Protein AF-A0A7Y7D806-F1 (afdb_monomer_lite)

pLDDT: mean 72.06, std 17.92, range [38.84, 97.81]

Secondary structure (DSSP, 8-state):
--HHHHHHHHHTT--S--TTSHHHHHHHHHHHHHHHHHHHHHHHHHHHHHHHHHHHHHHHHHHHHHHHHHHHHHHHHHTTT-HHHHHHHHHHHHHHHHHHHHHHHHHHHHHHHHHHHHHHHHHHHHHHHHHHHHHHHHHHHHHHHHHHHT---SSTHHHHHHHHHHHHHHHHHHHHHHHHTTTT---TTHHHHHHHHHHHHHHHHHHHHHHHTT-

Foldseek 3Di:
DDPVVVVVVVVPPPPPDDPPCVVVVLVVLVVVLVVLVVVLVVLVVVLVVLVVVLVVLVVLLVVLQVLLVVLQVVLVVCCVPDVVSSVVSNVSSVVSNVVSVVSVVVSVVSVVVSVVSVVVSVVSVVVSVVSVVVSLVVLVVVLVVQLVVVPDDPDCVSVVVSVVSVVVSVVVVVVVCVVVVVVPVPPVVVVVVVVVVVVVVVVVVVVVVVVVVVD

Structure (mmCIF, N/CA/C/O backbone):
data_AF-A0A7Y7D806-F1
#
_entry.id   AF-A0A7Y7D806-F1
#
loop_
_atom_site.group_PDB
_atom_site.id
_atom_site.type_symbol
_atom_site.label_atom_id
_atom_site.label_alt_id
_atom_site.label_comp_id
_atom_site.label_asym_id
_atom_site.label_entity_id
_atom_site.label_seq_id
_atom_site.pdbx_PDB_ins_code
_atom_site.Cartn_x
_atom_site.Cartn_y
_atom_site.Cartn_z
_atom_site.occupancy
_atom_site.B_iso_or_equiv
_atom_site.auth_seq_id
_atom_site.auth_comp_id
_atom_site.auth_asym_id
_atom_site.auth_atom_id
_atom_site.pdbx_PDB_model_num
ATOM 1 N N . MET A 1 1 ? 3.267 -23.847 -11.112 1.00 40.03 1 MET A N 1
ATOM 2 C CA . MET A 1 1 ? 4.402 -23.844 -12.064 1.00 40.03 1 MET A CA 1
ATOM 3 C C . MET A 1 1 ? 4.128 -22.797 -13.126 1.00 40.03 1 MET A C 1
ATOM 5 O O . MET A 1 1 ? 3.113 -22.875 -13.800 1.00 40.03 1 MET A O 1
ATOM 9 N N . SER A 1 2 ? 4.959 -21.756 -13.142 1.00 38.84 2 SER A N 1
ATOM 10 C CA . SER A 1 2 ? 4.651 -20.439 -13.706 1.00 38.84 2 SER A CA 1
ATOM 11 C C . SER A 1 2 ? 4.774 -20.386 -15.233 1.00 38.84 2 SER A C 1
ATOM 13 O O . SER A 1 2 ? 5.789 -20.800 -15.792 1.00 38.84 2 SER A O 1
ATOM 15 N N . LEU A 1 3 ? 3.761 -19.806 -15.884 1.00 44.81 3 LEU A N 1
ATOM 16 C CA . LEU A 1 3 ? 3.728 -19.452 -17.311 1.00 44.81 3 LEU A CA 1
ATOM 17 C C . LEU A 1 3 ? 4.926 -18.573 -17.723 1.00 44.81 3 LEU A C 1
ATOM 19 O O . LEU A 1 3 ? 5.388 -18.647 -18.859 1.00 44.81 3 LEU A O 1
ATOM 23 N N . LEU A 1 4 ? 5.500 -17.832 -16.770 1.00 44.75 4 LEU A N 1
ATOM 24 C CA . LEU A 1 4 ? 6.661 -16.961 -16.967 1.00 44.75 4 LEU A CA 1
ATOM 25 C C . LEU A 1 4 ? 7.955 -17.750 -17.235 1.00 44.75 4 LEU A C 1
ATOM 27 O O . LEU A 1 4 ? 8.800 -17.296 -18.000 1.00 44.75 4 LEU A O 1
ATOM 31 N N . LYS A 1 5 ? 8.088 -18.975 -16.698 1.00 43.00 5 LYS A N 1
ATOM 32 C CA . LYS A 1 5 ? 9.240 -19.855 -16.988 1.00 43.00 5 LYS A CA 1
ATOM 33 C C . LYS A 1 5 ? 9.184 -20.488 -18.384 1.00 43.00 5 LYS A C 1
ATOM 35 O O . LYS A 1 5 ? 10.211 -20.915 -18.898 1.00 43.00 5 LYS A O 1
ATOM 40 N N . ARG A 1 6 ? 8.001 -20.569 -19.009 1.00 44.44 6 ARG A N 1
ATOM 41 C CA . ARG A 1 6 ? 7.853 -21.093 -20.382 1.00 44.44 6 ARG A CA 1
ATOM 42 C C . ARG A 1 6 ? 8.182 -20.037 -21.441 1.00 44.44 6 ARG A C 1
ATOM 44 O O . ARG A 1 6 ? 8.695 -20.391 -22.498 1.00 44.44 6 ARG A O 1
ATOM 51 N N . LEU A 1 7 ? 7.962 -18.755 -21.142 1.00 48.81 7 LEU A N 1
ATOM 52 C CA . LEU A 1 7 ? 8.340 -17.649 -22.029 1.00 48.81 7 LEU A CA 1
ATOM 53 C C . LEU A 1 7 ? 9.867 -17.457 -22.088 1.00 48.81 7 LEU A C 1
ATOM 55 O O . LEU A 1 7 ? 10.414 -17.320 -23.180 1.00 48.81 7 LEU A O 1
ATOM 59 N N . SER A 1 8 ? 10.574 -17.573 -20.956 1.00 47.25 8 SER A N 1
ATOM 60 C CA . SER A 1 8 ? 12.042 -17.438 -20.917 1.00 47.25 8 SER A CA 1
ATOM 61 C C . SER A 1 8 ? 12.783 -18.532 -21.696 1.00 47.25 8 SER A C 1
ATOM 63 O O . SER A 1 8 ? 13.834 -18.273 -22.268 1.00 47.25 8 SER A O 1
ATOM 65 N N . ALA A 1 9 ? 12.238 -19.751 -21.754 1.00 42.09 9 ALA A N 1
ATOM 66 C CA . ALA A 1 9 ? 12.866 -20.871 -22.460 1.00 42.09 9 ALA A CA 1
ATOM 67 C C . ALA A 1 9 ? 12.746 -20.776 -23.993 1.00 42.09 9 ALA A C 1
ATOM 69 O O . ALA A 1 9 ? 13.530 -21.395 -24.705 1.00 42.09 9 ALA A O 1
ATOM 70 N N . THR A 1 10 ? 11.786 -20.002 -24.508 1.00 43.00 10 THR A N 1
ATOM 71 C CA . THR A 1 10 ? 11.541 -19.906 -25.957 1.00 43.00 10 THR A CA 1
ATOM 72 C C . THR A 1 10 ? 12.341 -18.765 -26.604 1.00 43.00 10 THR A C 1
ATOM 74 O O . THR A 1 10 ? 12.672 -18.854 -27.781 1.00 43.00 10 THR A O 1
ATOM 77 N N . LEU A 1 11 ? 12.716 -17.725 -25.843 1.00 45.69 11 LEU A N 1
ATOM 78 C CA . LEU A 1 11 ? 13.465 -16.566 -26.358 1.00 45.69 11 LEU A CA 1
ATOM 79 C C . LEU A 1 11 ? 14.968 -16.824 -26.571 1.00 45.69 11 LEU A C 1
ATOM 81 O O . LEU A 1 11 ? 15.554 -16.258 -27.486 1.00 45.69 11 LEU A O 1
ATOM 85 N N . PHE A 1 12 ? 15.600 -17.685 -25.769 1.00 47.28 12 PHE A N 1
ATOM 86 C CA . PHE A 1 12 ? 17.059 -17.879 -25.819 1.00 47.28 12 PHE A CA 1
ATOM 87 C C . PHE A 1 12 ? 17.546 -18.918 -26.846 1.00 47.28 12 PHE A C 1
ATOM 89 O O . PHE A 1 12 ? 18.748 -19.047 -27.047 1.00 47.28 12 PHE A O 1
ATOM 96 N N . ALA A 1 13 ? 16.654 -19.651 -27.523 1.00 42.31 13 ALA A N 1
ATOM 97 C CA . ALA A 1 13 ? 17.037 -20.770 -28.396 1.00 42.31 13 ALA A CA 1
ATOM 98 C C . ALA A 1 13 ? 17.235 -20.410 -29.889 1.00 42.31 13 ALA A C 1
ATOM 100 O O . ALA A 1 13 ? 17.454 -21.307 -30.698 1.00 42.31 13 ALA A O 1
ATOM 101 N N . ARG A 1 14 ? 17.142 -19.131 -30.285 1.00 41.81 14 ARG A N 1
ATOM 102 C CA . ARG A 1 14 ? 17.222 -18.695 -31.700 1.00 41.81 14 ARG A CA 1
ATOM 103 C C . ARG A 1 14 ? 18.229 -17.563 -31.963 1.00 41.81 14 ARG A C 1
ATOM 105 O O . ARG A 1 14 ? 17.989 -16.730 -32.823 1.00 41.81 14 ARG A O 1
ATOM 112 N N . ILE A 1 15 ? 19.337 -17.498 -31.224 1.00 42.28 15 ILE A N 1
ATOM 113 C CA . ILE A 1 15 ? 20.322 -16.401 -31.367 1.00 42.28 15 ILE A CA 1
ATOM 114 C C . ILE A 1 15 ? 21.504 -16.761 -32.303 1.00 42.28 15 ILE A C 1
ATOM 116 O O . ILE A 1 15 ? 22.348 -15.914 -32.558 1.00 42.28 15 ILE A O 1
ATOM 120 N N . ASP A 1 16 ? 21.547 -17.955 -32.910 1.00 40.62 16 ASP A N 1
ATOM 121 C CA . ASP A 1 16 ? 22.718 -18.395 -33.703 1.00 40.62 16 ASP A CA 1
ATOM 122 C C . ASP A 1 16 ? 22.596 -18.308 -35.238 1.00 40.62 16 ASP A C 1
ATOM 124 O O . ASP A 1 16 ? 23.357 -18.946 -35.963 1.00 40.62 16 ASP A O 1
ATOM 128 N N . GLY A 1 17 ? 21.726 -17.460 -35.790 1.00 45.66 17 GLY A N 1
ATOM 129 C CA . GLY A 1 17 ? 21.904 -17.096 -37.199 1.00 45.66 17 GLY A CA 1
ATOM 130 C C . GLY A 1 17 ? 20.779 -16.298 -37.831 1.00 45.66 17 GLY A C 1
ATOM 131 O O . GLY A 1 17 ? 19.664 -16.796 -37.901 1.00 45.66 17 GLY A O 1
ATOM 132 N N . VAL A 1 18 ? 21.124 -15.101 -38.331 1.00 38.91 18 VAL A N 1
ATOM 133 C CA . VAL A 1 18 ? 20.771 -14.510 -39.645 1.00 38.91 18 VAL A CA 1
ATOM 134 C C . VAL A 1 18 ? 21.026 -12.991 -39.590 1.00 38.91 18 VAL A C 1
ATOM 136 O O . VAL A 1 18 ? 20.449 -12.255 -38.798 1.00 38.91 18 VAL A O 1
ATOM 139 N N . VAL A 1 19 ? 21.918 -12.509 -40.462 1.00 43.00 19 VAL A N 1
ATOM 140 C CA . VAL A 1 19 ? 22.436 -11.121 -40.528 1.00 43.00 19 VAL A CA 1
ATOM 141 C C . VAL A 1 19 ? 21.502 -10.163 -41.308 1.00 43.00 19 VAL A C 1
ATOM 143 O O . VAL A 1 19 ? 21.898 -9.084 -41.719 1.00 43.00 19 VAL A O 1
ATOM 146 N N . GLY A 1 20 ? 20.224 -10.511 -41.482 1.00 40.56 20 GLY A N 1
ATOM 147 C CA . GLY A 1 20 ? 19.211 -9.651 -42.124 1.00 40.56 20 GLY A CA 1
ATOM 148 C C . GLY A 1 20 ? 18.007 -9.290 -41.244 1.00 40.56 20 GLY A C 1
ATOM 149 O O . GLY A 1 20 ? 17.179 -8.493 -41.659 1.00 40.56 20 GLY A O 1
ATOM 150 N N . GLU A 1 21 ? 17.908 -9.856 -40.036 1.00 46.69 21 GLU A N 1
ATOM 151 C CA . GLU A 1 21 ? 16.726 -9.799 -39.147 1.00 46.69 21 GLU A CA 1
ATOM 152 C C . GLU A 1 21 ? 16.928 -8.861 -37.933 1.00 46.69 21 GLU A C 1
ATOM 154 O O . GLU A 1 21 ? 16.117 -8.806 -37.014 1.00 46.69 21 GLU A O 1
ATOM 159 N N . ILE A 1 22 ? 18.037 -8.114 -37.903 1.00 45.75 22 ILE A N 1
ATOM 160 C CA . ILE A 1 22 ? 18.516 -7.390 -36.711 1.00 45.75 22 ILE A CA 1
ATOM 161 C C . ILE A 1 22 ? 17.731 -6.093 -36.437 1.00 45.75 22 ILE A C 1
ATOM 163 O O . ILE A 1 22 ? 17.605 -5.695 -35.278 1.00 45.75 22 ILE A O 1
ATOM 167 N N . GLU A 1 23 ? 17.164 -5.458 -37.467 1.00 48.84 23 GLU A N 1
ATOM 168 C CA . GLU A 1 23 ? 16.396 -4.209 -37.322 1.00 48.84 23 GLU A CA 1
ATOM 169 C C . GLU A 1 23 ? 15.079 -4.425 -36.544 1.00 48.84 23 GLU A C 1
ATOM 171 O O . GLU A 1 23 ? 14.686 -3.589 -35.730 1.00 48.84 23 GLU A O 1
ATOM 176 N N . ASP A 1 24 ? 14.449 -5.596 -36.702 1.00 57.47 24 ASP A N 1
ATOM 177 C CA . ASP A 1 24 ? 13.187 -5.961 -36.037 1.00 57.47 24 ASP A CA 1
ATOM 178 C C . ASP A 1 24 ? 13.402 -6.286 -34.542 1.00 57.47 24 ASP A C 1
ATOM 180 O O . ASP A 1 24 ? 12.617 -5.923 -33.663 1.00 57.47 24 ASP A O 1
ATOM 184 N N . HIS A 1 25 ? 14.549 -6.881 -34.198 1.00 64.12 25 HIS A N 1
ATOM 185 C CA . HIS A 1 25 ? 14.865 -7.240 -32.814 1.00 64.12 25 HIS A CA 1
ATOM 186 C C . HIS A 1 25 ? 15.030 -6.030 -31.883 1.00 64.12 25 HIS A C 1
ATOM 188 O O . HIS A 1 25 ? 14.656 -6.116 -30.712 1.00 64.12 25 HIS A O 1
ATOM 194 N N . GLN A 1 26 ? 15.542 -4.896 -32.371 1.00 65.31 26 GLN A N 1
ATOM 195 C CA . GLN A 1 26 ? 15.640 -3.682 -31.551 1.00 65.31 26 GLN A CA 1
ATOM 196 C C . GLN A 1 26 ? 14.268 -3.097 -31.230 1.00 65.31 26 GLN A C 1
ATOM 198 O O . GLN A 1 26 ? 13.996 -2.775 -30.073 1.00 65.31 26 GLN A O 1
ATOM 203 N N . ALA A 1 27 ? 13.387 -3.019 -32.229 1.00 70.75 27 ALA A N 1
ATOM 204 C CA . ALA A 1 27 ? 12.027 -2.530 -32.042 1.00 70.75 27 ALA A CA 1
ATOM 205 C C . ALA A 1 27 ? 11.250 -3.402 -31.042 1.00 70.75 27 ALA A C 1
ATOM 207 O O . ALA A 1 27 ? 10.516 -2.885 -30.195 1.00 70.75 27 ALA A O 1
ATOM 208 N N . VAL A 1 28 ? 11.460 -4.722 -31.079 1.00 70.06 28 VAL A N 1
ATOM 209 C CA . VAL A 1 28 ? 10.874 -5.664 -30.114 1.00 70.06 28 VAL A CA 1
ATOM 210 C C . VAL A 1 28 ? 11.402 -5.433 -28.692 1.00 70.06 28 VAL A C 1
ATOM 212 O O . VAL A 1 28 ? 10.608 -5.436 -27.746 1.00 70.06 28 VAL A O 1
ATOM 215 N N . VAL A 1 29 ? 12.709 -5.209 -28.509 1.00 73.44 29 VAL A N 1
ATOM 216 C CA . VAL A 1 29 ? 13.296 -4.931 -27.183 1.00 73.44 29 VAL A CA 1
ATOM 217 C C . VAL A 1 29 ? 12.812 -3.586 -26.634 1.00 73.44 29 VAL A C 1
ATOM 219 O O . VAL A 1 29 ? 12.375 -3.530 -25.485 1.00 73.44 29 VAL A O 1
ATOM 222 N N . GLU A 1 30 ? 12.809 -2.532 -27.452 1.00 76.00 30 GLU A N 1
ATOM 223 C CA . GLU A 1 30 ? 12.313 -1.198 -27.083 1.00 76.00 30 GLU A CA 1
ATOM 224 C C . GLU A 1 30 ? 10.830 -1.253 -26.672 1.00 76.00 30 GLU A C 1
ATOM 226 O O . GLU A 1 30 ? 10.465 -0.815 -25.580 1.00 76.00 30 GLU A O 1
ATOM 231 N N . THR A 1 31 ? 9.991 -1.920 -27.471 1.00 73.94 31 THR A N 1
ATOM 232 C CA . THR A 1 31 ? 8.564 -2.120 -27.160 1.00 73.94 31 THR A CA 1
ATOM 233 C C . THR A 1 31 ? 8.361 -2.911 -25.865 1.00 73.94 31 THR A C 1
ATOM 235 O O . THR A 1 31 ? 7.452 -2.618 -25.087 1.00 73.94 31 THR A O 1
ATOM 238 N N . SER A 1 32 ? 9.209 -3.910 -25.606 1.00 72.81 32 SER A N 1
ATOM 239 C CA . SER A 1 32 ? 9.137 -4.722 -24.386 1.00 72.81 32 SER A CA 1
ATOM 240 C C . SER A 1 32 ? 9.502 -3.914 -23.138 1.00 72.81 32 SER A C 1
ATOM 242 O O . SER A 1 32 ? 8.830 -4.034 -22.114 1.00 72.81 32 SER A O 1
ATOM 244 N N . ILE A 1 33 ? 10.527 -3.061 -23.226 1.00 76.56 33 ILE A N 1
ATOM 245 C CA . ILE A 1 33 ? 10.923 -2.134 -22.155 1.00 76.56 33 ILE A CA 1
ATOM 246 C C . ILE A 1 33 ? 9.786 -1.146 -21.859 1.00 76.56 33 ILE A C 1
ATOM 248 O O . ILE A 1 33 ? 9.443 -0.926 -20.696 1.00 76.56 33 ILE A O 1
ATOM 252 N N . ASP A 1 34 ? 9.150 -0.596 -22.892 1.00 77.56 34 ASP A N 1
ATOM 253 C CA . ASP A 1 34 ? 8.026 0.329 -22.730 1.00 77.56 34 ASP A CA 1
ATOM 254 C C . ASP A 1 34 ? 6.765 -0.348 -22.167 1.00 77.56 34 ASP A C 1
ATOM 256 O O . ASP A 1 34 ? 6.044 0.238 -21.354 1.00 77.56 34 ASP A O 1
ATOM 260 N N . GLU A 1 35 ? 6.497 -1.603 -22.527 1.00 75.44 35 GLU A N 1
ATOM 261 C CA . GLU A 1 35 ? 5.422 -2.381 -21.910 1.00 75.44 35 GLU A CA 1
ATOM 262 C C . GLU A 1 35 ? 5.694 -2.652 -20.426 1.00 75.44 35 GLU A C 1
ATOM 264 O O . GLU A 1 35 ? 4.805 -2.438 -19.598 1.00 75.44 35 GLU A O 1
ATOM 269 N N . LEU A 1 36 ? 6.924 -3.032 -20.066 1.00 77.25 36 LEU A N 1
ATOM 270 C CA . LEU A 1 36 ? 7.325 -3.212 -18.668 1.00 77.25 36 LEU A CA 1
ATOM 271 C C . LEU A 1 36 ? 7.179 -1.913 -17.866 1.00 77.25 36 LEU A C 1
ATOM 273 O O . LEU A 1 36 ? 6.593 -1.932 -16.785 1.00 77.25 36 LEU A O 1
ATOM 277 N N . ARG A 1 37 ? 7.600 -0.767 -18.420 1.00 79.00 37 ARG A N 1
ATOM 278 C CA . ARG A 1 37 ? 7.383 0.562 -17.813 1.00 79.00 37 ARG A CA 1
ATOM 279 C C . ARG A 1 37 ? 5.911 0.833 -17.528 1.00 79.00 37 ARG A C 1
ATOM 281 O O . ARG A 1 37 ? 5.555 1.244 -16.424 1.00 79.00 37 ARG A O 1
ATOM 288 N N . ARG A 1 38 ? 5.035 0.575 -18.505 1.00 78.81 38 ARG A N 1
ATOM 289 C CA . ARG A 1 38 ? 3.582 0.755 -18.341 1.00 78.81 38 ARG A CA 1
ATOM 290 C C . ARG A 1 38 ? 3.011 -0.173 -17.271 1.00 78.81 38 ARG A C 1
ATOM 292 O O . ARG A 1 38 ? 2.127 0.243 -16.521 1.00 78.81 38 ARG A O 1
ATOM 299 N N . GLN A 1 39 ? 3.499 -1.407 -17.178 1.00 73.94 39 GLN A N 1
ATOM 300 C CA . GLN A 1 39 ? 3.069 -2.362 -16.155 1.00 73.94 39 GLN A CA 1
ATOM 301 C C . GLN A 1 39 ? 3.518 -1.944 -14.752 1.00 73.94 39 GLN A C 1
ATOM 303 O O . GLN A 1 39 ? 2.688 -1.946 -13.842 1.00 73.94 39 GLN A O 1
ATOM 308 N N . VAL A 1 40 ? 4.767 -1.500 -14.593 1.00 76.69 40 VAL A N 1
ATOM 309 C CA . VAL A 1 40 ? 5.295 -0.949 -13.333 1.00 76.69 40 VAL A CA 1
ATOM 310 C C . VAL A 1 40 ? 4.490 0.277 -12.896 1.00 76.69 40 VAL A C 1
ATOM 312 O O . VAL A 1 40 ? 4.018 0.333 -11.762 1.00 76.69 40 VAL A O 1
ATOM 315 N N . ALA A 1 41 ? 4.219 1.220 -13.803 1.00 79.75 41 ALA A N 1
ATOM 316 C CA . ALA A 1 41 ? 3.414 2.403 -13.493 1.00 79.75 41 ALA A CA 1
ATOM 317 C C . ALA A 1 41 ? 1.987 2.043 -13.030 1.00 79.75 41 ALA A C 1
ATOM 319 O O . ALA A 1 41 ? 1.475 2.605 -12.059 1.00 79.75 41 ALA A O 1
ATOM 320 N N . ARG A 1 42 ? 1.342 1.064 -13.682 1.00 75.12 42 ARG A N 1
ATOM 321 C CA . ARG A 1 42 ? 0.028 0.549 -13.254 1.00 75.12 42 ARG A CA 1
ATOM 322 C C . ARG A 1 42 ? 0.095 -0.135 -11.888 1.00 75.12 42 ARG A C 1
ATOM 324 O O . ARG A 1 42 ? -0.824 0.028 -11.087 1.00 75.12 42 ARG A O 1
ATOM 331 N N . ALA A 1 43 ? 1.159 -0.889 -11.620 1.00 76.06 43 ALA A N 1
ATOM 332 C CA . ALA A 1 43 ? 1.371 -1.542 -10.334 1.00 76.06 43 ALA A CA 1
ATOM 333 C C . ALA A 1 43 ? 1.560 -0.513 -9.206 1.00 76.06 43 ALA A C 1
ATOM 335 O O . ALA A 1 43 ? 0.887 -0.630 -8.183 1.00 76.06 43 ALA A O 1
ATOM 336 N N . ARG A 1 44 ? 2.354 0.547 -9.426 1.00 82.19 44 ARG A N 1
ATOM 337 C CA . ARG A 1 44 ? 2.493 1.685 -8.495 1.00 82.19 44 ARG A CA 1
ATOM 338 C C . ARG A 1 44 ? 1.151 2.356 -8.199 1.00 82.19 44 ARG A C 1
ATOM 340 O O . ARG A 1 44 ? 0.803 2.561 -7.041 1.00 82.19 44 ARG A O 1
ATOM 347 N N . ALA A 1 45 ? 0.348 2.638 -9.228 1.00 81.62 45 ALA A N 1
ATOM 348 C CA . ALA A 1 45 ? -0.981 3.222 -9.035 1.00 81.62 45 ALA A CA 1
ATOM 349 C C . ALA A 1 45 ? -1.895 2.324 -8.179 1.00 81.62 45 ALA A C 1
ATOM 351 O O . ALA A 1 45 ? -2.637 2.815 -7.326 1.00 81.62 45 ALA A O 1
ATOM 352 N N . ARG A 1 46 ? -1.816 1.002 -8.373 1.00 79.00 46 ARG A N 1
ATOM 353 C CA . ARG A 1 46 ? -2.555 0.026 -7.565 1.00 79.00 46 ARG A CA 1
ATOM 354 C C . ARG A 1 46 ? -2.057 -0.029 -6.121 1.00 79.00 46 ARG A C 1
ATOM 356 O O . ARG A 1 46 ? -2.889 -0.108 -5.223 1.00 79.00 46 ARG A O 1
ATOM 363 N N . LEU A 1 47 ? -0.744 0.040 -5.899 1.00 83.94 47 LEU A N 1
ATOM 364 C CA . LEU A 1 47 ? -0.159 0.114 -4.560 1.00 83.94 47 LEU A CA 1
ATOM 365 C C . LEU A 1 47 ? -0.645 1.368 -3.818 1.00 83.94 47 LEU A C 1
ATOM 367 O O . LEU A 1 47 ? -1.126 1.257 -2.697 1.00 83.94 47 LEU A O 1
ATOM 371 N N . ASN A 1 48 ? -0.640 2.529 -4.477 1.00 87.06 48 ASN A N 1
ATOM 372 C CA . ASN A 1 48 ? -1.142 3.778 -3.895 1.00 87.06 48 ASN A CA 1
ATOM 373 C C . ASN A 1 48 ? -2.630 3.695 -3.526 1.00 87.06 48 ASN A C 1
ATOM 375 O O . ASN A 1 48 ? -3.050 4.167 -2.470 1.00 87.06 48 ASN A O 1
ATOM 379 N N . GLN A 1 49 ? -3.452 3.094 -4.391 1.00 82.31 49 GLN A N 1
ATOM 380 C CA . GLN A 1 49 ? -4.869 2.874 -4.093 1.00 82.31 49 GLN A CA 1
ATOM 381 C C . GLN A 1 49 ? -5.048 1.964 -2.871 1.00 82.31 49 GLN A C 1
ATOM 383 O O . GLN A 1 49 ? -5.873 2.238 -2.004 1.00 82.31 49 GLN A O 1
ATOM 388 N N . MET A 1 50 ? -4.242 0.914 -2.782 1.00 85.62 50 MET A N 1
ATOM 389 C CA . MET A 1 50 ? -4.280 -0.038 -1.684 1.00 85.62 50 MET A CA 1
ATOM 390 C C . MET A 1 50 ? -3.838 0.583 -0.351 1.00 85.62 50 MET A C 1
ATOM 392 O O . MET A 1 50 ? -4.501 0.374 0.657 1.00 85.62 50 MET A O 1
ATOM 396 N N . GLN A 1 51 ? -2.810 1.433 -0.349 1.00 89.31 51 GLN A N 1
ATOM 397 C CA . GLN A 1 51 ? -2.398 2.197 0.836 1.00 89.31 51 GLN A CA 1
ATOM 398 C C . GLN A 1 51 ? -3.511 3.128 1.345 1.00 89.31 51 GLN A C 1
ATOM 400 O O . GLN A 1 51 ? -3.722 3.264 2.549 1.00 89.31 51 GLN A O 1
ATOM 405 N N . ARG A 1 52 ? -4.289 3.737 0.439 1.00 90.12 52 ARG A N 1
ATOM 406 C CA . ARG A 1 52 ? -5.471 4.530 0.828 1.00 90.12 52 ARG A CA 1
ATOM 407 C C . ARG A 1 52 ? -6.552 3.660 1.467 1.00 90.12 52 ARG A C 1
ATOM 409 O O . ARG A 1 52 ? -7.187 4.086 2.428 1.00 90.12 52 ARG A O 1
ATOM 416 N N . GLU A 1 53 ? -6.777 2.459 0.940 1.00 87.69 53 GLU A N 1
ATOM 417 C CA . GLU A 1 53 ? -7.720 1.493 1.516 1.00 87.69 53 GLU A CA 1
ATOM 418 C C . GLU A 1 53 ? -7.261 1.001 2.895 1.00 87.69 53 GLU A C 1
ATOM 420 O O . GLU A 1 53 ? -8.087 0.873 3.800 1.00 87.69 53 GLU A O 1
ATOM 425 N N . GLU A 1 54 ? -5.955 0.796 3.088 1.00 92.88 54 GLU A N 1
ATOM 426 C CA . GLU A 1 54 ? -5.360 0.490 4.392 1.00 92.88 54 GLU A CA 1
ATOM 427 C C . GLU A 1 54 ? -5.633 1.603 5.402 1.00 92.88 54 GLU A C 1
ATOM 429 O O . GLU A 1 54 ? -6.158 1.318 6.479 1.00 92.88 54 GLU A O 1
ATOM 434 N N . GLN A 1 55 ? -5.392 2.865 5.033 1.00 94.50 55 GLN A N 1
ATOM 435 C CA . GLN A 1 55 ? -5.680 4.001 5.911 1.00 94.50 55 GLN A CA 1
ATOM 436 C C . GLN A 1 55 ? -7.169 4.076 6.278 1.00 94.50 55 GLN A C 1
ATOM 438 O O . GLN A 1 55 ? -7.528 4.248 7.441 1.00 94.50 55 GLN A O 1
ATOM 443 N N . GLN A 1 56 ? -8.064 3.876 5.306 1.00 94.19 56 GLN A N 1
ATOM 444 C CA . GLN A 1 56 ? -9.506 3.858 5.569 1.00 94.19 56 GLN A CA 1
ATOM 445 C C . GLN A 1 56 ? -9.926 2.708 6.493 1.00 94.19 56 GLN A C 1
ATOM 447 O O . GLN A 1 56 ? -10.860 2.858 7.287 1.00 94.19 56 GLN A O 1
ATOM 452 N N . LEU A 1 57 ? -9.291 1.539 6.378 1.00 95.00 57 LEU A N 1
ATOM 453 C CA . LEU A 1 57 ? -9.536 0.414 7.275 1.00 95.00 57 LEU A CA 1
ATOM 454 C C . LEU A 1 57 ? -9.038 0.713 8.688 1.00 95.00 57 LEU A C 1
ATOM 456 O O . LEU A 1 57 ? -9.759 0.406 9.639 1.00 95.00 57 LEU A O 1
ATOM 460 N N . ASP A 1 58 ? -7.868 1.331 8.825 1.00 96.44 58 ASP A N 1
ATOM 461 C CA . ASP A 1 58 ? -7.301 1.716 10.116 1.00 96.44 58 ASP A CA 1
ATOM 462 C C . ASP A 1 58 ? -8.183 2.750 10.836 1.00 96.44 58 ASP A C 1
ATOM 464 O O . ASP A 1 58 ? -8.635 2.510 11.958 1.00 96.44 58 ASP A O 1
ATOM 468 N N . ASP A 1 59 ? -8.614 3.801 10.133 1.00 97.38 59 ASP A N 1
ATOM 469 C CA . ASP A 1 59 ? -9.561 4.794 10.658 1.00 97.38 59 ASP A CA 1
ATOM 470 C C . ASP A 1 59 ? -10.863 4.144 11.158 1.00 97.38 59 ASP A C 1
ATOM 472 O O . ASP A 1 59 ? -11.466 4.558 12.155 1.00 97.38 59 ASP A O 1
ATOM 476 N N . ARG A 1 60 ? -11.349 3.115 10.450 1.00 96.88 60 ARG A N 1
ATOM 477 C CA . ARG A 1 60 ? -12.550 2.366 10.848 1.00 96.88 60 ARG A CA 1
ATOM 478 C C . ARG A 1 60 ? -12.300 1.491 12.072 1.00 96.88 60 ARG A C 1
ATOM 480 O O . ARG A 1 60 ? -13.206 1.377 12.900 1.00 96.88 60 ARG A O 1
ATOM 487 N N . VAL A 1 61 ? -11.119 0.883 12.195 1.00 97.81 61 VAL A N 1
ATOM 488 C CA . VAL A 1 61 ? -10.713 0.140 13.398 1.00 97.81 61 VAL A CA 1
ATOM 489 C C . VAL A 1 61 ? -10.724 1.076 14.601 1.00 97.81 61 VAL A C 1
ATOM 491 O O . VAL A 1 61 ? -11.355 0.750 15.607 1.00 97.81 61 VAL A O 1
ATOM 494 N N . GLU A 1 62 ? -10.105 2.250 14.487 1.00 97.56 62 GLU A N 1
ATOM 495 C CA . GLU A 1 62 ? -10.031 3.215 15.587 1.00 97.56 62 GLU A CA 1
ATOM 496 C C . GLU A 1 62 ? -11.409 3.762 15.971 1.00 97.56 62 GLU A C 1
ATOM 498 O O . GLU A 1 62 ? -11.759 3.790 17.153 1.00 97.56 62 GLU A O 1
ATOM 503 N N . LYS A 1 63 ? -12.276 4.066 14.996 1.00 97.00 63 LYS A N 1
ATOM 504 C CA . LYS A 1 63 ? -13.674 4.445 15.277 1.00 97.00 63 LYS A CA 1
ATOM 505 C C . LYS A 1 63 ? -14.426 3.378 16.078 1.00 97.00 63 LYS A C 1
ATOM 507 O O . LYS A 1 63 ? -15.153 3.720 17.012 1.00 97.00 63 LYS A O 1
ATOM 512 N N . GLN A 1 64 ? -14.252 2.100 15.734 1.00 96.94 64 GLN A N 1
ATOM 513 C CA . GLN A 1 64 ? -14.890 0.988 16.448 1.00 96.94 64 GLN A CA 1
ATOM 514 C C . GLN A 1 64 ? -14.302 0.778 17.851 1.00 96.94 64 GLN A C 1
ATOM 516 O O . GLN A 1 64 ? -15.042 0.454 18.781 1.00 96.94 64 GLN A O 1
ATOM 521 N N . ARG A 1 65 ? -12.999 1.021 18.046 1.00 96.81 65 ARG A N 1
ATOM 522 C CA . ARG A 1 65 ? -12.377 1.005 19.381 1.00 96.81 65 ARG A CA 1
ATOM 523 C C . ARG A 1 65 ? -12.913 2.121 20.273 1.00 96.81 65 ARG A C 1
ATOM 525 O O . ARG A 1 65 ? -13.386 1.831 21.367 1.00 96.81 65 ARG A O 1
ATOM 532 N N . GLN A 1 66 ? -12.963 3.351 19.768 1.00 96.56 66 GLN A N 1
ATOM 533 C CA . G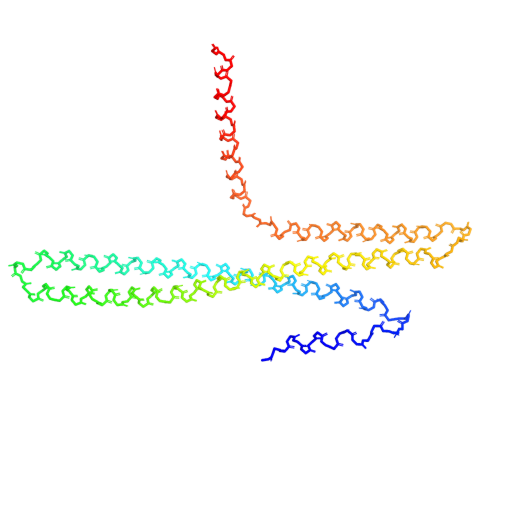LN A 1 66 ? -13.550 4.485 20.490 1.00 96.56 66 GLN A CA 1
ATOM 534 C C . GLN A 1 66 ? -15.037 4.262 20.799 1.00 96.56 66 GLN A C 1
ATOM 536 O O . GLN A 1 66 ? -15.558 4.698 21.824 1.00 96.56 66 GLN A O 1
ATOM 541 N N . GLU A 1 67 ? -15.781 3.610 19.902 1.00 94.00 67 GLU A N 1
ATOM 542 C CA . GLU A 1 67 ? -17.158 3.207 20.188 1.00 94.00 67 GLU A CA 1
ATOM 543 C C . GLU A 1 67 ? -17.229 2.189 21.337 1.00 94.00 67 GLU A C 1
ATOM 545 O O . GLU A 1 67 ? -18.047 2.355 22.243 1.00 94.00 67 GLU A O 1
ATOM 550 N N . ALA A 1 68 ? -16.356 1.178 21.348 1.00 92.81 68 ALA A N 1
ATOM 551 C CA . ALA A 1 68 ? -16.284 0.211 22.438 1.00 92.81 68 ALA A CA 1
ATOM 552 C C . ALA A 1 68 ? -15.957 0.870 23.791 1.00 92.81 68 ALA A C 1
ATOM 554 O O . ALA A 1 68 ? -16.606 0.547 24.786 1.00 92.81 68 ALA A O 1
ATOM 555 N N . GLU A 1 69 ? -15.012 1.811 23.822 1.00 94.38 69 GLU A N 1
ATOM 556 C CA . GLU A 1 69 ? -14.649 2.586 25.018 1.00 94.38 69 GLU A CA 1
ATOM 557 C C . GLU A 1 69 ? -15.827 3.422 25.527 1.00 94.38 69 GLU A C 1
ATOM 559 O O . GLU A 1 69 ? -16.200 3.329 26.695 1.00 94.38 69 GLU A O 1
ATOM 564 N N . ARG A 1 70 ? -16.517 4.145 24.636 1.00 95.12 70 ARG A N 1
ATOM 565 C CA . ARG A 1 70 ? -17.715 4.921 25.000 1.00 95.12 70 ARG A CA 1
ATOM 566 C C . ARG A 1 70 ? -18.821 4.049 25.593 1.00 95.12 70 ARG A C 1
ATOM 568 O O . ARG A 1 70 ? -19.503 4.461 26.530 1.00 95.12 70 ARG A O 1
ATOM 575 N N . TRP A 1 71 ? -19.039 2.851 25.051 1.00 90.19 71 TRP A N 1
ATOM 576 C CA . TRP A 1 71 ? -20.013 1.914 25.618 1.00 90.19 71 TRP A CA 1
ATOM 577 C C . TRP A 1 71 ? -19.559 1.331 26.958 1.00 90.19 71 TRP A C 1
ATOM 579 O O . TRP A 1 71 ? -20.404 1.049 27.806 1.00 90.19 71 TRP A O 1
ATOM 589 N N . GLU A 1 72 ? -18.254 1.181 27.172 1.00 87.81 72 GLU A N 1
ATOM 590 C CA . GLU A 1 72 ? -17.687 0.773 28.455 1.00 87.81 72 GLU A CA 1
ATOM 591 C C . GLU A 1 72 ? -17.909 1.828 29.540 1.00 87.81 72 GLU A C 1
ATOM 593 O O . GLU A 1 72 ? -18.408 1.501 30.616 1.00 87.81 72 GLU A O 1
ATOM 598 N N . GLU A 1 73 ? -17.606 3.091 29.249 1.00 92.25 73 GLU A N 1
ATOM 599 C CA . GLU A 1 73 ? -17.840 4.213 30.164 1.00 92.25 73 GLU A CA 1
ATOM 600 C C . GLU A 1 73 ? -19.320 4.333 30.535 1.00 92.25 73 GLU A C 1
ATOM 602 O O . GLU A 1 73 ? -19.665 4.418 31.714 1.00 92.25 73 GLU A O 1
ATOM 607 N N . ARG A 1 74 ? -20.211 4.239 29.538 1.00 90.12 74 ARG A N 1
ATOM 608 C CA . ARG A 1 74 ? -21.666 4.245 29.754 1.00 90.12 74 ARG A CA 1
ATOM 609 C C . ARG A 1 74 ? -22.136 3.068 30.601 1.00 90.12 74 ARG A C 1
ATOM 611 O O . ARG A 1 74 ? -23.021 3.240 31.433 1.00 90.12 74 ARG A O 1
ATOM 618 N N . ALA A 1 75 ? -21.569 1.877 30.403 1.00 85.75 75 ALA A N 1
ATOM 619 C CA . ALA A 1 75 ? -21.896 0.718 31.228 1.00 85.75 75 ALA A CA 1
ATOM 620 C C . ALA A 1 75 ? -21.498 0.962 32.690 1.00 85.75 75 ALA A C 1
ATOM 622 O O . ALA A 1 75 ? -22.301 0.717 33.585 1.00 85.75 75 ALA A O 1
ATOM 623 N N . ARG A 1 76 ? -20.298 1.511 32.930 1.00 90.94 76 ARG A N 1
ATOM 624 C CA . ARG A 1 76 ? -19.823 1.854 34.281 1.00 90.94 76 ARG A CA 1
ATOM 625 C C . ARG A 1 76 ? -20.708 2.905 34.951 1.00 90.94 76 ARG A C 1
ATOM 627 O O . ARG A 1 76 ? -20.991 2.770 36.135 1.00 90.94 76 ARG A O 1
ATOM 634 N N . SER A 1 77 ? -21.170 3.914 34.210 1.00 90.38 77 SER A N 1
ATOM 635 C CA . SER A 1 77 ? -21.976 5.000 34.779 1.00 90.38 77 SER A CA 1
ATOM 636 C C . SER A 1 77 ? -23.392 4.574 35.175 1.00 90.38 77 SER A C 1
ATOM 638 O O . SER A 1 77 ? -23.934 5.125 36.122 1.00 90.38 77 SER A O 1
ATOM 640 N N . CYS A 1 78 ? -24.006 3.620 34.464 1.00 88.75 78 CYS A N 1
ATOM 641 C CA . CYS A 1 78 ? -25.371 3.164 34.771 1.00 88.75 78 CYS A CA 1
ATOM 642 C C . CYS A 1 78 ? -25.441 1.892 35.628 1.00 88.75 78 CYS A C 1
ATOM 644 O O . CYS A 1 78 ? -26.521 1.560 36.101 1.00 88.75 78 CYS A O 1
ATOM 646 N N . ALA A 1 79 ? -24.318 1.210 35.881 1.00 85.69 79 ALA A N 1
ATOM 647 C CA . ALA A 1 79 ? -24.291 -0.060 36.614 1.00 85.69 79 ALA A CA 1
ATOM 648 C C . ALA A 1 79 ? -24.879 0.007 38.033 1.00 85.69 79 ALA A C 1
ATOM 650 O O . ALA A 1 79 ? -25.428 -0.984 38.502 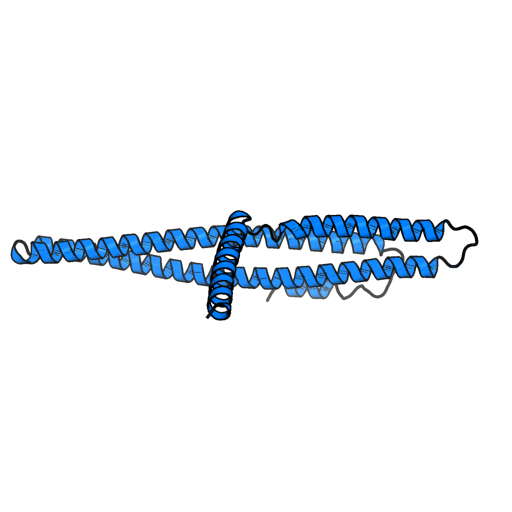1.00 85.69 79 ALA A O 1
ATOM 651 N N . ALA A 1 80 ? -24.767 1.152 38.712 1.00 83.88 80 ALA A N 1
ATOM 652 C CA . ALA A 1 80 ? -25.292 1.323 40.067 1.00 83.88 80 ALA A CA 1
ATOM 653 C C . ALA A 1 80 ? -26.812 1.571 40.111 1.00 83.88 80 ALA A C 1
ATOM 655 O O . ALA A 1 80 ? -27.443 1.285 41.123 1.00 83.88 80 ALA A O 1
ATOM 656 N N . GLU A 1 81 ? -27.390 2.110 39.033 1.00 85.94 81 GLU A N 1
ATOM 657 C CA . GLU A 1 81 ? -28.800 2.524 38.978 1.00 85.94 81 GLU A CA 1
ATOM 658 C C . GLU A 1 81 ? -29.675 1.535 38.194 1.00 85.94 81 GLU A C 1
ATOM 660 O O . GLU A 1 81 ? -30.828 1.312 38.555 1.00 85.94 81 GLU A O 1
ATOM 665 N N . ASP A 1 82 ? -29.141 0.942 37.122 1.00 88.31 82 ASP A N 1
ATOM 666 C CA . ASP A 1 82 ? -29.875 0.065 36.209 1.00 88.31 82 ASP A CA 1
ATOM 667 C C . ASP A 1 82 ? -28.942 -0.996 35.598 1.00 88.31 82 ASP A C 1
ATOM 669 O O . ASP A 1 82 ? -28.260 -0.785 34.586 1.00 88.31 82 ASP A O 1
ATOM 673 N N . GLU A 1 83 ? -28.935 -2.175 36.220 1.00 87.00 83 GLU A N 1
ATOM 674 C CA . GLU A 1 83 ? -28.128 -3.321 35.795 1.00 87.00 83 GLU A CA 1
ATOM 675 C C . GLU A 1 83 ? -28.499 -3.805 34.381 1.00 87.00 83 GLU A C 1
ATOM 677 O O . GLU A 1 83 ? -27.618 -4.132 33.580 1.00 87.00 83 GLU A O 1
ATOM 682 N N . ALA A 1 84 ? -29.787 -3.797 34.020 1.00 84.94 84 ALA A N 1
ATOM 683 C CA . ALA A 1 84 ? -30.237 -4.240 32.702 1.00 84.94 84 ALA A CA 1
ATOM 684 C C . ALA A 1 84 ? -29.700 -3.320 31.594 1.00 84.94 84 ALA A C 1
ATOM 686 O O . ALA A 1 84 ? -29.240 -3.782 30.541 1.00 84.94 84 ALA A O 1
ATOM 687 N N . ARG A 1 85 ? -29.691 -2.007 31.846 1.00 83.94 85 ARG A N 1
ATOM 688 C CA . ARG A 1 85 ? -29.103 -1.014 30.940 1.00 83.94 85 ARG A CA 1
ATOM 689 C C . ARG A 1 85 ? -27.584 -1.149 30.839 1.00 83.94 85 ARG A C 1
ATOM 691 O O . ARG A 1 85 ? -27.046 -1.021 29.733 1.00 83.94 85 ARG A O 1
ATOM 698 N N . ALA A 1 86 ? -26.897 -1.457 31.938 1.00 82.81 86 ALA A N 1
ATOM 699 C CA . ALA A 1 86 ? -25.458 -1.716 31.929 1.00 82.81 86 ALA A CA 1
ATOM 700 C C . ALA A 1 86 ? -25.103 -2.957 31.092 1.00 82.81 86 ALA A C 1
ATOM 702 O O . ALA A 1 86 ? -24.208 -2.891 30.242 1.00 82.81 86 ALA A O 1
ATOM 703 N N . LEU A 1 87 ? -25.859 -4.052 31.234 1.00 83.06 87 LEU A N 1
ATOM 704 C CA . LEU A 1 87 ? -25.696 -5.262 30.420 1.00 83.06 87 LEU A CA 1
ATOM 705 C C . LEU A 1 87 ? -25.901 -4.982 28.921 1.00 83.06 87 LEU A C 1
ATOM 707 O O . LEU A 1 87 ? -25.094 -5.415 28.094 1.00 83.06 87 LEU A O 1
ATOM 711 N N . ALA A 1 88 ? -26.910 -4.186 28.556 1.00 87.69 88 ALA A N 1
ATOM 712 C CA . ALA A 1 88 ? -27.138 -3.783 27.166 1.00 87.69 88 ALA A CA 1
ATOM 713 C C . ALA A 1 88 ? -26.003 -2.905 26.591 1.00 87.69 88 ALA A C 1
ATOM 715 O O . ALA A 1 88 ? -25.719 -2.959 25.389 1.00 87.69 88 ALA A O 1
ATOM 716 N N . CYS A 1 89 ? -25.338 -2.087 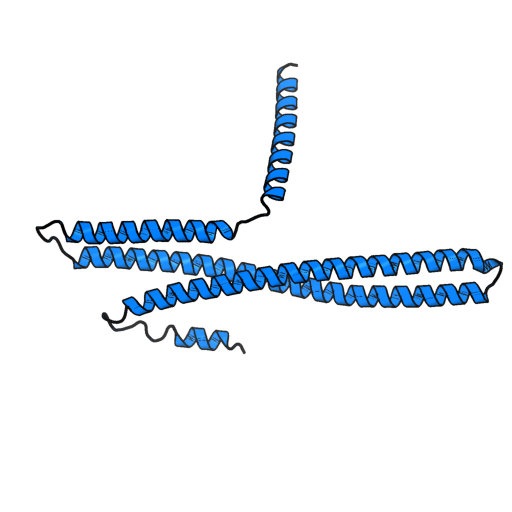27.416 1.00 85.19 89 CYS A N 1
ATOM 717 C CA . CYS A 1 89 ? -24.145 -1.337 27.005 1.00 85.19 89 CYS A CA 1
ATOM 718 C C . CYS A 1 89 ? -22.949 -2.271 26.774 1.00 85.19 89 CYS A C 1
ATOM 720 O O . CYS A 1 89 ? -22.259 -2.149 25.759 1.00 85.19 89 CYS A O 1
ATOM 722 N N . LEU A 1 90 ? -22.741 -3.250 27.660 1.00 89.00 90 LEU A N 1
ATOM 723 C CA . LEU A 1 90 ? -21.684 -4.254 27.509 1.00 89.00 90 LEU A CA 1
ATOM 724 C C . LEU A 1 90 ? -21.876 -5.118 26.258 1.00 89.00 90 LEU A C 1
ATOM 726 O O . LEU A 1 90 ? -20.898 -5.455 25.587 1.00 89.00 90 LEU A O 1
ATOM 730 N N . GLU A 1 91 ? -23.118 -5.437 25.891 1.00 89.50 91 GLU A N 1
ATOM 731 C CA . GLU A 1 91 ? -23.390 -6.155 24.647 1.00 89.50 91 GLU A CA 1
ATOM 732 C C . GLU 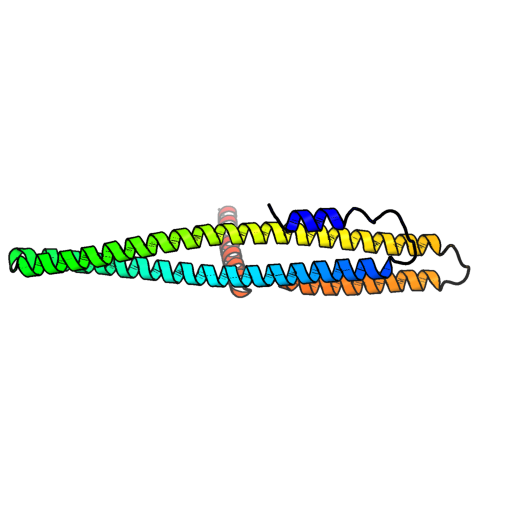A 1 91 ? -22.978 -5.332 23.415 1.00 89.50 91 GLU A C 1
ATOM 734 O O . GLU A 1 91 ? -22.309 -5.851 22.516 1.00 89.50 91 GLU A O 1
ATOM 739 N N . ARG A 1 92 ? -23.307 -4.032 23.387 1.00 90.19 92 ARG A N 1
ATOM 740 C CA . ARG A 1 92 ? -22.897 -3.116 22.307 1.00 90.19 92 ARG A CA 1
ATOM 741 C C . ARG A 1 92 ? -21.380 -2.950 22.238 1.00 90.19 92 ARG A C 1
ATOM 743 O O . ARG A 1 92 ? -20.820 -3.067 21.150 1.00 90.19 92 ARG A O 1
ATOM 750 N N . ARG A 1 93 ? -20.707 -2.802 23.385 1.00 93.81 93 ARG A N 1
ATOM 751 C CA . ARG A 1 93 ? -19.237 -2.820 23.478 1.00 93.81 93 ARG A CA 1
ATOM 752 C C . ARG A 1 93 ? -18.660 -4.082 22.844 1.00 93.81 93 ARG A C 1
ATOM 754 O O . ARG A 1 93 ? -17.772 -3.997 22.002 1.00 93.81 93 ARG A O 1
ATOM 761 N N . ARG A 1 94 ? -19.190 -5.258 23.199 1.00 92.19 94 ARG A N 1
ATOM 762 C CA . ARG A 1 94 ? -18.709 -6.541 22.667 1.00 92.19 94 ARG A CA 1
ATOM 763 C C . ARG A 1 94 ? -18.905 -6.646 21.153 1.00 92.19 94 ARG A C 1
ATOM 765 O O . ARG A 1 94 ? -18.064 -7.232 20.474 1.00 92.19 94 ARG A O 1
ATOM 772 N N . ARG A 1 95 ? -19.998 -6.099 20.610 1.00 93.81 95 ARG A N 1
ATOM 773 C CA . ARG A 1 95 ? -20.226 -6.033 19.155 1.00 93.81 95 ARG A CA 1
ATOM 774 C C . ARG A 1 95 ? -19.191 -5.133 18.469 1.00 93.81 95 ARG A C 1
ATOM 776 O O . ARG A 1 95 ? -18.571 -5.590 17.514 1.00 93.81 95 ARG A O 1
ATOM 783 N N . ALA A 1 96 ? -18.950 -3.932 18.996 1.00 92.38 96 ALA A N 1
ATOM 784 C CA . ALA A 1 96 ? -17.941 -3.007 18.472 1.00 92.38 96 ALA A CA 1
ATOM 785 C C . ALA A 1 96 ? -16.519 -3.602 18.530 1.00 92.38 96 ALA A C 1
ATOM 787 O O . ALA A 1 96 ? -15.775 -3.540 17.555 1.00 92.38 96 ALA A O 1
ATOM 788 N N . GLN A 1 97 ? -16.164 -4.290 19.621 1.00 94.75 97 GLN A N 1
ATOM 789 C CA . GLN A 1 97 ? -14.879 -4.994 19.744 1.00 94.75 97 GLN A CA 1
ATOM 790 C C . GLN A 1 97 ? -14.715 -6.103 18.698 1.00 94.75 97 GLN A C 1
ATOM 792 O O . GLN A 1 97 ? -13.684 -6.174 18.033 1.00 94.75 97 GLN A O 1
ATOM 797 N N . LYS A 1 98 ? -15.741 -6.944 18.503 1.00 96.06 98 LYS A N 1
ATOM 798 C CA . LYS A 1 98 ? -15.716 -7.994 17.469 1.00 96.06 98 LYS A CA 1
ATOM 799 C C . LYS A 1 98 ? -15.554 -7.411 16.065 1.00 96.06 98 LYS A C 1
ATOM 801 O O . LYS A 1 98 ? -14.849 -7.992 15.239 1.00 96.06 98 LYS A O 1
ATOM 806 N N . GLU A 1 99 ? -16.205 -6.284 15.796 1.00 95.38 99 GLU A N 1
ATOM 807 C CA . GLU A 1 99 ? -16.082 -5.581 14.522 1.00 95.38 99 GLU A CA 1
ATOM 808 C C . GLU A 1 99 ? -14.673 -5.009 14.332 1.00 95.38 99 GLU A C 1
ATOM 810 O O . GLU A 1 99 ? -14.057 -5.244 13.292 1.00 95.38 99 GLU A O 1
ATOM 815 N N . ALA A 1 100 ? -14.117 -4.351 15.353 1.00 96.81 100 ALA A N 1
ATOM 816 C CA . ALA A 1 100 ? -12.746 -3.845 15.338 1.00 96.81 100 ALA A CA 1
ATOM 817 C C . ALA A 1 100 ? -11.726 -4.968 15.088 1.00 96.81 100 ALA A C 1
ATOM 819 O O . ALA A 1 100 ? -10.819 -4.813 14.272 1.00 96.81 100 ALA A O 1
ATOM 820 N N . GLU A 1 101 ? -11.884 -6.126 15.734 1.00 96.75 101 GLU A N 1
ATOM 821 C CA . GLU A 1 101 ? -11.024 -7.290 15.497 1.00 96.75 101 GLU A CA 1
ATOM 822 C C . GLU A 1 101 ? -11.138 -7.825 14.067 1.00 96.75 101 GLU A C 1
ATOM 824 O O . GLU A 1 101 ? -10.129 -8.195 13.462 1.00 96.75 101 GLU A O 1
ATOM 829 N N . ARG A 1 102 ? -12.355 -7.873 13.510 1.00 97.44 102 ARG A N 1
ATOM 830 C CA . ARG A 1 102 ? -12.574 -8.282 12.117 1.00 97.44 102 ARG A CA 1
ATOM 831 C C . ARG A 1 102 ? -11.877 -7.332 11.152 1.00 97.44 102 ARG A C 1
ATOM 833 O O . ARG A 1 102 ? -11.141 -7.794 10.285 1.00 97.44 102 ARG A O 1
ATOM 840 N N . LEU A 1 103 ? -12.074 -6.029 11.329 1.00 96.62 103 LEU A N 1
ATOM 841 C CA . LEU A 1 103 ? -11.434 -5.003 10.509 1.00 96.62 103 LEU A CA 1
ATOM 842 C C . LEU A 1 103 ? -9.907 -5.054 10.640 1.00 96.62 103 LEU A C 1
ATOM 844 O O . LEU A 1 103 ? -9.218 -4.987 9.631 1.00 96.62 103 LEU A O 1
ATOM 848 N N . LYS A 1 104 ? -9.375 -5.294 11.844 1.00 97.25 104 LYS A N 1
ATOM 849 C CA . LYS A 1 104 ? -7.931 -5.437 12.084 1.00 97.25 104 LYS A CA 1
ATOM 850 C C . LYS A 1 104 ? -7.323 -6.648 11.368 1.00 97.25 104 LYS A C 1
ATOM 852 O O . LYS A 1 104 ? -6.195 -6.572 10.888 1.00 97.25 104 LYS A O 1
ATOM 857 N N . ARG A 1 105 ? -8.050 -7.770 11.279 1.00 96.62 105 ARG A N 1
ATOM 858 C CA . ARG A 1 105 ? -7.613 -8.929 10.474 1.00 96.62 105 ARG A CA 1
ATOM 859 C C . ARG A 1 105 ? -7.566 -8.589 8.986 1.00 96.62 105 ARG A C 1
ATOM 861 O O . ARG A 1 105 ? -6.596 -8.942 8.324 1.00 96.62 105 ARG A O 1
ATOM 868 N N . ASN A 1 106 ? -8.574 -7.875 8.487 1.00 93.31 106 ASN A N 1
ATOM 869 C CA . ASN A 1 106 ? -8.604 -7.433 7.094 1.00 93.31 106 ASN A CA 1
ATOM 870 C C . ASN A 1 106 ? -7.468 -6.447 6.793 1.00 93.31 106 ASN A C 1
ATOM 872 O O . ASN A 1 106 ? -6.792 -6.610 5.784 1.00 93.31 106 ASN A O 1
ATOM 876 N N . LEU A 1 107 ? -7.216 -5.489 7.692 1.00 95.75 107 LEU A N 1
ATOM 877 C CA . LEU A 1 107 ? -6.110 -4.537 7.587 1.00 95.75 107 LEU A CA 1
ATOM 878 C C . LEU A 1 107 ? -4.765 -5.259 7.480 1.00 95.75 107 LEU A C 1
ATOM 880 O O . LEU A 1 107 ? -4.013 -4.995 6.553 1.00 95.75 107 LEU A O 1
ATOM 884 N N . ARG A 1 108 ? -4.504 -6.235 8.360 1.00 95.75 108 ARG A N 1
ATOM 885 C CA . ARG A 1 108 ? -3.274 -7.039 8.302 1.00 95.75 108 ARG A CA 1
ATOM 886 C C . ARG A 1 108 ? -3.129 -7.769 6.966 1.00 95.75 108 ARG A C 1
ATOM 888 O O . ARG A 1 108 ? -2.062 -7.750 6.370 1.00 95.75 108 ARG A O 1
ATOM 895 N N . SER A 1 109 ? -4.204 -8.394 6.482 1.00 93.31 109 SER A N 1
ATOM 896 C CA . SER A 1 109 ? -4.179 -9.073 5.182 1.00 93.31 109 SER A CA 1
ATOM 897 C C . SER A 1 109 ? -3.924 -8.107 4.023 1.00 93.31 109 SER A C 1
ATOM 899 O O . SER A 1 109 ? -3.322 -8.515 3.032 1.00 93.31 109 SER A O 1
ATOM 901 N N . CYS A 1 110 ? -4.403 -6.865 4.131 1.00 92.19 110 CYS A N 1
ATOM 902 C CA . CYS A 1 110 ? -4.138 -5.804 3.169 1.00 92.19 110 CYS A CA 1
ATOM 903 C C . CYS A 1 110 ? -2.650 -5.433 3.214 1.00 92.19 110 CYS A C 1
ATOM 905 O O . CYS A 1 110 ? -1.953 -5.672 2.237 1.00 92.19 110 CYS A O 1
ATOM 907 N N . GLN A 1 111 ? -2.131 -5.050 4.382 1.00 94.12 111 GLN A N 1
ATOM 908 C CA . GLN A 1 111 ? -0.720 -4.693 4.588 1.00 94.12 111 GLN A CA 1
ATOM 909 C C . GLN A 1 111 ? 0.243 -5.762 4.054 1.00 94.12 111 GLN A C 1
ATOM 911 O O . GLN A 1 111 ? 1.144 -5.468 3.273 1.00 94.12 111 GLN A O 1
ATOM 916 N N . GLU A 1 112 ? 0.003 -7.036 4.375 1.00 94.00 112 GLU A N 1
ATOM 917 C CA . GLU A 1 112 ? 0.839 -8.136 3.887 1.00 94.00 112 GLU A CA 1
ATOM 918 C C . GLU A 1 112 ? 0.809 -8.300 2.356 1.00 94.00 112 GLU A C 1
ATOM 920 O O . GLU A 1 112 ? 1.770 -8.787 1.753 1.00 94.00 112 GLU A O 1
ATOM 925 N N . ALA A 1 113 ? -0.313 -7.989 1.706 1.00 89.19 113 ALA A N 1
ATOM 926 C CA . ALA A 1 113 ? -0.402 -7.991 0.251 1.00 89.19 113 ALA A CA 1
ATOM 927 C C . ALA A 1 113 ? 0.254 -6.732 -0.351 1.00 89.19 113 ALA A C 1
ATOM 929 O O . ALA A 1 113 ? 0.851 -6.826 -1.424 1.00 89.19 113 ALA A O 1
ATOM 930 N 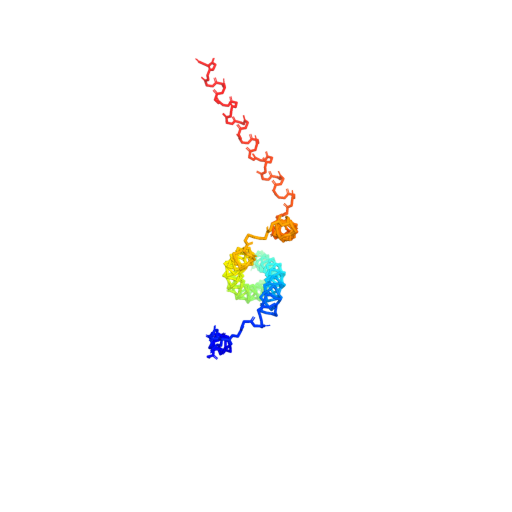N . GLY A 1 114 ? 0.215 -5.599 0.356 1.00 91.44 114 GLY A N 1
ATOM 931 C CA . GLY A 1 114 ? 0.821 -4.331 -0.049 1.00 91.44 114 GLY A CA 1
ATOM 932 C C . GLY A 1 114 ? 2.341 -4.419 -0.030 1.00 91.44 114 GLY A C 1
ATOM 933 O O . GLY A 1 114 ? 2.990 -4.111 -1.024 1.00 91.44 114 GLY A O 1
ATOM 934 N N . GLU A 1 115 ? 2.908 -4.977 1.040 1.00 92.94 115 GLU A N 1
ATOM 935 C CA . GLU A 1 115 ? 4.344 -5.263 1.164 1.00 92.94 115 GLU A CA 1
ATOM 936 C C . GLU A 1 115 ? 4.857 -6.245 0.102 1.00 92.94 115 GLU A C 1
ATOM 938 O O . GLU A 1 115 ? 6.016 -6.190 -0.312 1.00 92.94 115 GLU A O 1
ATOM 943 N N . ARG A 1 116 ? 4.021 -7.200 -0.322 1.00 91.94 116 ARG A N 1
ATOM 944 C CA . ARG A 1 116 ? 4.363 -8.109 -1.426 1.00 91.94 116 ARG A CA 1
ATOM 945 C C . ARG A 1 116 ? 4.382 -7.364 -2.756 1.00 91.94 116 ARG A C 1
ATOM 947 O O . ARG A 1 116 ? 5.369 -7.460 -3.472 1.00 91.94 116 ARG A O 1
ATOM 954 N N . LEU A 1 117 ? 3.345 -6.577 -3.039 1.00 86.25 117 LEU A N 1
ATOM 955 C CA . LEU A 1 117 ? 3.266 -5.782 -4.262 1.00 86.25 117 LEU A CA 1
ATOM 956 C C . LEU A 1 117 ? 4.404 -4.754 -4.358 1.00 86.25 117 LEU A C 1
ATOM 958 O O . LEU A 1 117 ? 4.970 -4.586 -5.431 1.00 86.25 117 LEU A O 1
ATOM 962 N N . ALA A 1 118 ? 4.765 -4.103 -3.251 1.00 88.00 118 ALA A N 1
ATOM 963 C CA . ALA A 1 118 ? 5.877 -3.155 -3.202 1.00 88.00 118 ALA A CA 1
ATOM 964 C C . ALA A 1 118 ? 7.216 -3.819 -3.559 1.00 88.00 118 ALA A C 1
ATOM 966 O O . ALA A 1 118 ? 7.957 -3.292 -4.383 1.00 88.00 118 ALA A O 1
ATOM 967 N N . ARG A 1 119 ? 7.491 -5.010 -3.010 1.00 90.06 119 ARG A N 1
ATOM 968 C CA . ARG A 1 119 ? 8.684 -5.795 -3.369 1.00 90.06 119 ARG A CA 1
ATOM 969 C C . ARG A 1 119 ? 8.683 -6.227 -4.832 1.00 90.06 119 ARG A C 1
ATOM 971 O O . ARG A 1 119 ? 9.700 -6.108 -5.498 1.00 90.06 119 ARG A O 1
ATOM 978 N N . ASP A 1 120 ? 7.544 -6.689 -5.344 1.00 80.69 120 ASP A N 1
ATOM 979 C CA . ASP A 1 120 ? 7.429 -7.092 -6.751 1.00 80.69 120 ASP A CA 1
ATOM 980 C C . ASP A 1 120 ? 7.657 -5.904 -7.710 1.00 80.69 120 ASP A C 1
ATOM 982 O O . ASP A 1 120 ? 8.188 -6.087 -8.811 1.00 80.69 120 ASP A O 1
ATOM 986 N N . ILE A 1 121 ? 7.259 -4.690 -7.308 1.00 81.12 121 ILE A N 1
ATOM 987 C CA . ILE A 1 121 ? 7.520 -3.446 -8.046 1.00 81.12 121 ILE A CA 1
ATOM 988 C C . ILE A 1 121 ? 9.018 -3.127 -8.050 1.00 81.12 121 ILE A C 1
ATOM 990 O O . ILE A 1 121 ? 9.568 -2.931 -9.129 1.00 81.12 121 ILE A O 1
ATOM 994 N N . ASP A 1 122 ? 9.675 -3.149 -6.890 1.00 82.62 122 ASP A N 1
ATOM 995 C CA . ASP A 1 122 ? 11.116 -2.881 -6.745 1.00 82.62 122 ASP A CA 1
ATOM 996 C C . ASP A 1 122 ? 11.978 -3.859 -7.572 1.00 82.62 122 ASP A C 1
ATOM 998 O O . ASP A 1 122 ? 12.838 -3.460 -8.365 1.00 82.62 122 ASP A O 1
ATOM 1002 N N . ASP A 1 123 ? 11.649 -5.153 -7.506 1.00 79.94 123 ASP A N 1
ATOM 1003 C CA . ASP A 1 123 ? 12.266 -6.196 -8.332 1.00 79.94 123 ASP A CA 1
ATOM 1004 C C . ASP A 1 123 ? 12.074 -5.926 -9.836 1.00 79.94 123 ASP A C 1
ATOM 1006 O O . ASP A 1 123 ? 12.963 -6.188 -10.656 1.00 79.94 123 ASP A O 1
ATOM 1010 N N . SER A 1 124 ? 10.890 -5.445 -10.225 1.00 75.38 124 SER A N 1
ATOM 1011 C CA . SER A 1 124 ? 10.563 -5.147 -11.623 1.00 75.38 124 SER A CA 1
ATOM 1012 C C . SER A 1 124 ? 11.280 -3.894 -12.124 1.00 75.38 124 SER A C 1
ATOM 1014 O O . SER A 1 124 ? 11.685 -3.856 -13.285 1.00 75.38 124 SER A O 1
ATOM 1016 N N . GLU A 1 125 ? 11.472 -2.900 -11.261 1.00 81.06 125 GLU A N 1
ATOM 1017 C CA . GLU A 1 125 ? 12.214 -1.671 -11.547 1.00 81.06 125 GLU A CA 1
ATOM 1018 C C . GLU A 1 125 ? 13.702 -1.949 -11.725 1.00 81.06 125 GLU A C 1
ATOM 1020 O O . GLU A 1 125 ? 14.262 -1.600 -12.763 1.00 81.06 125 GLU A O 1
ATOM 1025 N N . THR A 1 126 ? 14.303 -2.713 -10.812 1.00 78.56 126 THR A N 1
ATOM 1026 C CA . THR A 1 126 ? 15.701 -3.154 -10.933 1.00 78.56 126 THR A CA 1
ATOM 1027 C C . THR A 1 126 ? 15.940 -3.902 -12.252 1.00 78.56 126 THR A C 1
ATOM 1029 O O . THR A 1 126 ? 16.923 -3.677 -12.960 1.00 78.56 126 THR A O 1
ATOM 1032 N N . ARG A 1 127 ? 15.013 -4.789 -12.643 1.00 75.06 127 ARG A N 1
ATOM 1033 C CA . ARG A 1 127 ? 15.102 -5.503 -13.931 1.00 75.06 127 ARG A CA 1
ATOM 1034 C C . ARG A 1 127 ? 14.914 -4.580 -15.126 1.00 75.06 127 ARG A C 1
ATOM 1036 O O . ARG A 1 127 ? 15.549 -4.791 -16.157 1.00 75.06 127 ARG A O 1
ATOM 1043 N N . LEU A 1 128 ? 14.025 -3.599 -15.021 1.00 78.50 128 LEU A N 1
ATOM 1044 C CA . LEU A 1 128 ? 13.804 -2.612 -16.070 1.00 78.50 128 LEU A CA 1
ATOM 1045 C C . LEU A 1 128 ? 15.061 -1.761 -16.298 1.00 78.50 128 LEU A C 1
ATOM 1047 O O . LEU A 1 128 ? 15.392 -1.478 -17.451 1.00 78.50 128 LEU A O 1
ATOM 1051 N N . GLU A 1 129 ? 15.765 -1.387 -15.233 1.00 77.00 129 GLU A N 1
ATOM 1052 C CA . GLU A 1 129 ? 17.044 -0.678 -15.307 1.00 77.00 129 GLU A CA 1
ATOM 1053 C C . GLU A 1 129 ? 18.117 -1.524 -15.999 1.00 77.00 129 GLU A C 1
ATOM 1055 O O . GLU A 1 129 ? 18.697 -1.070 -16.986 1.00 77.00 129 GLU A O 1
ATOM 1060 N N . ASP A 1 130 ? 18.311 -2.779 -15.577 1.00 73.50 130 ASP A N 1
ATOM 1061 C CA . ASP A 1 130 ? 19.262 -3.714 -16.205 1.00 73.50 130 ASP A CA 1
ATOM 1062 C C . ASP A 1 130 ? 18.946 -3.939 -17.696 1.00 73.50 130 ASP A C 1
ATOM 1064 O O . ASP A 1 130 ? 19.830 -3.869 -18.553 1.00 73.50 130 ASP A O 1
ATOM 1068 N N . LEU A 1 131 ? 17.671 -4.139 -18.051 1.00 73.00 131 LEU A N 1
ATOM 1069 C CA . LEU A 1 131 ? 17.253 -4.276 -19.451 1.00 73.00 131 LEU A CA 1
ATOM 1070 C C . LEU A 1 131 ? 17.486 -2.993 -20.257 1.00 73.00 131 LEU A C 1
ATOM 1072 O O . LEU A 1 131 ? 17.903 -3.070 -21.414 1.00 73.00 131 LEU A O 1
ATOM 1076 N N . SER A 1 132 ? 17.251 -1.826 -19.656 1.00 74.81 132 SER A N 1
ATOM 1077 C CA . SER A 1 132 ? 17.497 -0.532 -20.299 1.00 74.81 132 SER A CA 1
ATOM 1078 C C . SER A 1 132 ? 18.991 -0.323 -20.557 1.00 74.81 132 SER A C 1
ATOM 1080 O O . SER A 1 132 ? 19.366 0.043 -21.670 1.00 74.81 132 SER A O 1
ATOM 1082 N N . GLN A 1 133 ? 19.850 -0.631 -19.581 1.00 74.75 133 GLN A N 1
ATOM 1083 C CA . GLN A 1 133 ? 21.308 -0.559 -19.727 1.00 74.75 133 GLN A CA 1
ATOM 1084 C C . GLN A 1 133 ? 21.816 -1.514 -20.813 1.00 74.75 133 GLN A C 1
ATOM 1086 O O . GLN A 1 133 ? 22.545 -1.100 -21.715 1.00 74.75 133 GLN A O 1
ATOM 1091 N N . ARG A 1 134 ? 21.364 -2.774 -20.810 1.00 71.69 134 ARG A N 1
ATOM 1092 C CA . ARG A 1 134 ? 21.736 -3.750 -21.849 1.00 71.69 134 ARG A CA 1
ATOM 1093 C C . ARG A 1 134 ? 21.278 -3.327 -23.239 1.00 71.69 134 ARG A C 1
ATOM 1095 O O . ARG A 1 134 ? 22.007 -3.531 -24.207 1.00 71.69 134 ARG A O 1
ATOM 1102 N N . HIS A 1 135 ? 20.089 -2.737 -23.352 1.00 76.69 135 HIS A N 1
ATOM 1103 C CA . HIS A 1 135 ? 19.601 -2.204 -24.620 1.00 76.69 135 HIS A CA 1
ATOM 1104 C C . HIS A 1 135 ? 20.489 -1.058 -25.129 1.00 76.69 135 HIS A C 1
ATOM 1106 O O . HIS A 1 135 ? 20.843 -1.041 -26.310 1.00 76.69 135 HIS A O 1
ATOM 1112 N N . LEU A 1 136 ? 20.921 -0.153 -24.241 1.00 73.19 136 LEU A N 1
ATOM 1113 C CA . LEU A 1 136 ? 21.871 0.913 -24.577 1.00 73.19 136 LEU A CA 1
ATOM 1114 C C . LEU A 1 136 ? 23.218 0.349 -25.048 1.00 73.19 136 LEU A C 1
ATOM 1116 O O . LEU A 1 136 ? 23.715 0.762 -26.095 1.00 73.19 136 LEU A O 1
ATOM 1120 N N . GLU A 1 137 ? 23.778 -0.641 -24.346 1.00 74.69 137 GLU A N 1
ATOM 1121 C CA . GLU A 1 137 ? 25.017 -1.305 -24.768 1.00 74.69 137 GLU A CA 1
ATOM 1122 C C . GLU A 1 137 ? 24.883 -1.985 -26.135 1.00 74.69 137 GLU A C 1
ATOM 1124 O O . GLU A 1 137 ? 25.774 -1.865 -26.978 1.00 74.69 137 GLU A O 1
ATOM 1129 N N . MET A 1 138 ? 23.778 -2.701 -26.376 1.00 72.06 138 MET A N 1
ATOM 1130 C CA . MET A 1 138 ? 23.520 -3.343 -27.667 1.00 72.06 138 MET A CA 1
ATOM 1131 C C . MET A 1 138 ? 23.454 -2.311 -28.789 1.00 72.06 138 MET A C 1
ATOM 1133 O O . MET A 1 138 ? 24.060 -2.516 -29.842 1.00 72.06 138 MET A O 1
ATOM 1137 N N . ARG A 1 139 ? 22.774 -1.185 -28.558 1.00 71.06 139 ARG A N 1
ATOM 1138 C CA . ARG A 1 139 ? 22.683 -0.093 -29.527 1.00 71.06 139 ARG A CA 1
ATOM 1139 C C . ARG A 1 139 ? 24.053 0.532 -29.807 1.00 71.06 139 ARG A C 1
ATOM 1141 O O . ARG A 1 139 ? 24.417 0.670 -30.971 1.00 71.06 139 ARG A O 1
ATOM 1148 N N . ALA A 1 140 ? 24.853 0.806 -28.775 1.00 71.69 140 ALA A N 1
ATOM 1149 C CA . ALA A 1 140 ? 26.212 1.330 -28.930 1.00 71.69 140 ALA A CA 1
ATOM 1150 C C . ALA A 1 140 ? 27.127 0.368 -29.715 1.00 71.69 140 ALA A C 1
ATOM 1152 O O . ALA A 1 140 ? 27.865 0.791 -30.607 1.00 71.69 140 ALA A O 1
ATOM 1153 N N . ARG A 1 141 ? 27.044 -0.945 -29.444 1.00 70.06 141 ARG A N 1
ATOM 1154 C CA . ARG A 1 141 ? 27.785 -1.975 -30.196 1.00 70.06 141 ARG A CA 1
ATOM 1155 C C . ARG A 1 141 ? 27.371 -2.026 -31.663 1.00 70.06 141 ARG A C 1
ATOM 1157 O O . ARG A 1 141 ? 28.234 -2.184 -32.521 1.00 70.06 141 ARG A O 1
ATOM 1164 N N . GLN A 1 142 ? 26.081 -1.885 -31.964 1.00 67.38 142 GLN A N 1
ATOM 1165 C CA . GLN A 1 142 ? 25.605 -1.839 -33.347 1.00 67.38 142 GLN A CA 1
ATOM 1166 C C . GLN A 1 142 ? 26.136 -0.611 -34.090 1.00 67.38 142 GLN A C 1
ATOM 1168 O O . GLN A 1 142 ? 26.659 -0.767 -35.192 1.00 67.38 142 GLN A O 1
ATOM 1173 N N . CYS A 1 143 ? 26.101 0.574 -33.472 1.00 66.00 143 CYS A N 1
ATOM 1174 C CA . CYS A 1 143 ? 26.697 1.785 -34.045 1.00 66.00 143 CYS A CA 1
ATOM 1175 C C . CYS A 1 143 ? 28.203 1.605 -34.311 1.00 66.00 143 CYS A C 1
ATOM 1177 O O . CYS A 1 143 ? 28.686 1.915 -35.400 1.00 66.00 143 CYS A O 1
ATOM 1179 N N . GLY A 1 144 ? 28.943 1.033 -33.354 1.00 63.31 144 GLY A N 1
ATOM 1180 C CA . GLY A 1 144 ? 30.371 0.746 -33.514 1.00 63.31 144 GLY A CA 1
ATOM 1181 C C . GLY A 1 144 ? 30.675 -0.292 -34.601 1.00 63.31 144 GLY A C 1
ATOM 1182 O O . GLY A 1 144 ? 31.632 -0.133 -35.356 1.00 63.31 144 GLY A O 1
ATOM 1183 N N . ASN A 1 145 ? 29.860 -1.342 -34.726 1.00 59.94 145 ASN A N 1
ATOM 1184 C CA . ASN A 1 145 ? 30.012 -2.346 -35.780 1.00 59.94 145 ASN A CA 1
ATOM 1185 C C . ASN A 1 145 ? 29.689 -1.777 -37.165 1.00 59.94 145 ASN A C 1
ATOM 1187 O O . ASN A 1 145 ? 30.435 -2.052 -38.101 1.00 59.94 145 ASN A O 1
ATOM 1191 N N . ALA A 1 146 ? 28.645 -0.951 -37.291 1.00 60.69 146 ALA A N 1
ATOM 1192 C CA . ALA A 1 146 ? 28.336 -0.244 -38.533 1.00 60.69 146 ALA A CA 1
ATOM 1193 C C . ALA A 1 146 ? 29.528 0.619 -38.986 1.00 60.69 146 ALA A C 1
ATOM 1195 O O . ALA A 1 146 ? 29.961 0.508 -40.130 1.00 60.69 146 ALA A O 1
ATOM 1196 N N . ALA A 1 147 ? 30.147 1.367 -38.063 1.00 59.00 147 ALA A N 1
ATOM 1197 C CA . ALA A 1 147 ? 31.346 2.160 -38.347 1.00 59.00 147 ALA A CA 1
ATOM 1198 C C . ALA A 1 147 ? 32.558 1.308 -38.782 1.00 59.00 147 ALA A C 1
ATOM 1200 O O . ALA A 1 147 ? 33.348 1.730 -39.621 1.00 59.00 147 ALA A O 1
ATOM 1201 N N . ARG A 1 148 ? 32.719 0.093 -38.234 1.00 58.62 148 ARG A N 1
ATOM 1202 C CA . ARG A 1 148 ? 33.826 -0.819 -38.589 1.00 58.62 148 ARG A CA 1
ATOM 1203 C C . ARG A 1 148 ? 33.625 -1.531 -39.924 1.00 58.62 148 ARG A C 1
ATOM 1205 O O . ARG A 1 148 ? 34.607 -1.767 -40.621 1.00 58.62 148 ARG A O 1
ATOM 1212 N N . VAL A 1 149 ? 32.387 -1.894 -40.261 1.00 60.09 149 VAL A N 1
ATOM 1213 C CA . VAL A 1 149 ? 32.035 -2.521 -41.548 1.00 60.09 149 VAL A CA 1
ATOM 1214 C C . VAL A 1 149 ? 32.147 -1.515 -42.696 1.00 60.09 149 VAL A C 1
ATOM 1216 O O . VAL A 1 149 ? 32.490 -1.905 -43.807 1.00 60.09 149 VAL A O 1
ATOM 1219 N N . ALA A 1 150 ? 31.926 -0.230 -42.416 1.00 55.78 150 ALA A N 1
ATOM 1220 C CA . ALA A 1 150 ? 31.942 0.838 -43.407 1.00 55.78 150 ALA A CA 1
ATOM 1221 C C . ALA A 1 150 ? 33.320 1.112 -44.058 1.00 55.78 150 ALA A C 1
ATOM 1223 O O . ALA A 1 150 ? 33.351 1.626 -45.169 1.00 55.78 150 ALA A O 1
ATOM 1224 N N . GLY A 1 151 ? 34.446 0.725 -43.437 1.00 50.59 151 GLY A N 1
ATOM 1225 C CA . GLY A 1 151 ? 35.796 0.925 -43.996 1.00 50.59 151 GLY A CA 1
ATOM 1226 C C . GLY A 1 151 ? 36.185 2.404 -44.240 1.00 50.59 151 GLY A C 1
ATOM 1227 O O . GLY A 1 151 ? 35.359 3.304 -44.107 1.00 50.59 151 GLY A O 1
ATOM 1228 N N . PRO A 1 152 ? 37.459 2.712 -44.551 1.00 50.88 152 PRO A N 1
ATOM 1229 C CA . PRO A 1 152 ? 37.872 4.070 -44.899 1.00 50.88 152 PRO A CA 1
ATOM 1230 C C . PRO A 1 152 ? 37.510 4.378 -46.363 1.00 50.88 152 PRO A C 1
ATOM 1232 O O . PRO A 1 152 ? 38.315 4.147 -47.262 1.00 50.88 152 PRO A O 1
ATOM 1235 N N . GLU A 1 153 ? 36.307 4.893 -46.614 1.00 51.78 153 GLU A N 1
ATOM 1236 C CA . GLU A 1 153 ? 35.986 5.533 -47.900 1.00 51.78 153 GLU A CA 1
ATOM 1237 C C . GLU A 1 153 ? 36.606 6.946 -47.965 1.00 51.78 153 GLU A C 1
ATOM 1239 O O . GLU A 1 153 ? 36.662 7.646 -46.949 1.00 51.78 153 GLU A O 1
ATOM 1244 N N . PRO A 1 154 ? 37.068 7.400 -49.145 1.00 54.03 154 PRO A N 1
ATOM 1245 C CA . PRO A 1 154 ? 37.750 8.686 -49.316 1.00 54.03 154 PRO A CA 1
ATOM 1246 C C . PRO A 1 154 ? 36.831 9.917 -49.242 1.00 54.03 154 PRO A C 1
ATOM 1248 O O . PRO A 1 154 ? 37.335 11.038 -49.280 1.00 54.03 154 PRO A O 1
ATOM 1251 N N . ASP A 1 155 ? 35.513 9.736 -49.133 1.00 53.75 155 ASP A N 1
ATOM 1252 C CA . ASP A 1 155 ? 34.537 10.824 -49.092 1.00 53.75 155 ASP A CA 1
ATOM 1253 C C . ASP A 1 155 ? 33.753 10.750 -47.770 1.00 53.75 155 ASP A C 1
ATOM 1255 O O . ASP A 1 155 ? 33.147 9.729 -47.451 1.00 53.75 155 ASP A O 1
ATOM 1259 N N . GLY A 1 156 ? 33.800 11.807 -46.954 1.00 54.53 156 GLY A N 1
ATOM 1260 C CA . GLY A 1 156 ? 33.371 11.843 -45.542 1.00 54.53 156 GLY A CA 1
ATOM 1261 C C . GLY A 1 156 ? 31.877 11.606 -45.244 1.00 54.53 156 GLY A C 1
ATOM 1262 O O . GLY A 1 156 ? 31.399 11.991 -44.178 1.00 54.53 156 GLY A O 1
ATOM 1263 N N . GLY A 1 157 ? 31.120 10.985 -46.152 1.00 53.88 157 GLY A N 1
ATOM 1264 C CA . GLY A 1 157 ? 29.697 10.675 -45.997 1.00 53.88 157 GLY A CA 1
ATOM 1265 C C . GLY A 1 157 ? 29.393 9.657 -44.893 1.00 53.88 157 GLY A C 1
ATOM 1266 O O . GLY A 1 157 ? 28.388 9.800 -44.201 1.00 53.88 157 GLY A O 1
ATOM 1267 N N . LEU A 1 158 ? 30.282 8.686 -44.664 1.00 48.00 158 LEU A N 1
ATOM 1268 C CA . LEU A 1 158 ? 30.097 7.642 -43.646 1.00 48.00 158 LEU A CA 1
ATOM 1269 C C . LEU A 1 158 ? 30.361 8.141 -42.221 1.00 48.00 158 LEU A C 1
ATOM 1271 O O . LEU A 1 158 ? 29.646 7.761 -41.297 1.00 48.00 158 LEU A O 1
ATOM 1275 N N . LEU A 1 159 ? 31.336 9.040 -42.036 1.00 49.38 159 LEU A N 1
ATOM 1276 C CA . LEU A 1 159 ? 31.537 9.718 -40.751 1.00 49.38 159 LEU A CA 1
ATOM 1277 C C . LEU A 1 159 ? 30.285 10.523 -40.384 1.00 49.38 159 LEU A C 1
ATOM 1279 O O . LEU A 1 159 ? 29.830 10.460 -39.248 1.00 49.38 159 LEU A O 1
ATOM 1283 N N . ARG A 1 160 ? 29.666 11.170 -41.380 1.00 57.16 160 ARG A N 1
ATOM 1284 C CA . ARG A 1 160 ? 28.409 11.901 -41.213 1.00 57.16 160 ARG A CA 1
ATOM 1285 C C . ARG A 1 160 ? 27.229 10.983 -40.887 1.00 57.16 160 ARG A C 1
ATOM 1287 O O . ARG A 1 160 ? 26.377 11.366 -40.095 1.00 57.16 160 ARG A O 1
ATOM 1294 N N . GLU A 1 161 ? 27.155 9.779 -41.457 1.00 53.38 161 GLU A N 1
ATOM 1295 C CA . GLU A 1 161 ? 26.138 8.778 -41.086 1.00 53.38 161 GLU A CA 1
ATOM 1296 C C . GLU A 1 161 ? 26.328 8.259 -39.659 1.00 53.38 161 GLU A C 1
ATOM 1298 O O . GLU A 1 161 ? 25.352 8.124 -38.919 1.00 53.38 161 GLU A O 1
ATOM 1303 N N . VAL A 1 162 ? 27.575 8.023 -39.245 1.00 52.88 162 VAL A N 1
ATOM 1304 C CA . VAL A 1 162 ? 27.912 7.630 -37.871 1.00 52.88 162 VAL A CA 1
ATOM 1305 C C . VAL A 1 162 ? 27.582 8.761 -36.892 1.00 52.88 162 VAL A C 1
ATOM 1307 O O . VAL A 1 162 ? 26.911 8.502 -35.895 1.00 52.88 162 VAL A O 1
ATOM 1310 N N . GLU A 1 163 ? 27.951 10.007 -37.196 1.00 60.97 163 GLU A N 1
ATOM 1311 C CA . GLU A 1 163 ? 27.576 11.203 -36.426 1.00 60.97 163 GLU A CA 1
ATOM 1312 C C . GLU A 1 163 ? 26.057 11.369 -36.346 1.00 60.97 163 GLU A C 1
ATOM 1314 O O . GLU A 1 163 ? 25.522 11.519 -35.255 1.00 60.97 163 GLU A O 1
ATOM 1319 N N . THR A 1 164 ? 25.333 11.207 -37.456 1.00 62.94 164 THR A N 1
ATOM 1320 C CA . THR A 1 164 ? 23.858 11.259 -37.475 1.00 62.94 164 THR A CA 1
ATOM 1321 C C . THR A 1 164 ? 23.244 10.153 -36.603 1.00 62.94 164 THR A C 1
ATOM 1323 O O . THR A 1 164 ? 22.205 10.347 -35.965 1.00 62.94 164 THR A O 1
ATOM 1326 N N . CYS A 1 165 ? 23.868 8.972 -36.550 1.00 57.69 165 CYS A N 1
ATOM 1327 C CA . CYS A 1 165 ? 23.457 7.877 -35.669 1.00 57.69 165 CYS A CA 1
ATOM 1328 C C . CYS A 1 165 ? 23.723 8.195 -34.189 1.00 57.69 165 CYS A C 1
ATOM 1330 O O . CYS A 1 165 ? 22.865 7.901 -33.352 1.00 57.69 165 CYS A O 1
ATOM 1332 N N . PHE A 1 166 ? 24.863 8.819 -33.874 1.00 56.66 166 PHE A N 1
ATOM 1333 C CA . PHE A 1 166 ? 25.185 9.304 -32.530 1.00 56.66 166 PHE A CA 1
ATOM 1334 C C . PHE A 1 166 ? 24.261 10.444 -32.098 1.00 56.66 166 PHE A C 1
ATOM 1336 O O . PHE A 1 166 ? 23.718 10.367 -31.007 1.00 56.66 166 PHE A O 1
ATOM 1343 N N . GLU A 1 167 ? 23.976 11.424 -32.954 1.00 65.88 167 GLU A N 1
ATOM 1344 C CA . GLU A 1 167 ? 23.014 12.503 -32.686 1.00 65.88 167 GLU A CA 1
ATOM 1345 C C . GLU A 1 167 ? 21.599 11.955 -32.458 1.00 65.88 167 GLU A C 1
ATOM 1347 O O . GLU A 1 167 ? 20.904 12.367 -31.532 1.00 65.88 167 GLU A O 1
ATOM 1352 N N . ARG A 1 168 ? 21.163 10.964 -33.251 1.00 66.25 168 ARG A N 1
ATOM 1353 C CA . ARG A 1 168 ? 19.884 10.268 -33.016 1.00 66.25 168 ARG A CA 1
ATOM 1354 C C . ARG A 1 168 ? 19.880 9.475 -31.716 1.00 66.25 168 ARG A C 1
ATOM 1356 O O . ARG A 1 168 ? 18.817 9.312 -31.118 1.00 66.25 168 ARG A O 1
ATOM 1363 N N . TRP A 1 169 ? 21.015 8.909 -31.319 1.00 59.94 169 TRP A N 1
ATOM 1364 C CA . TRP A 1 169 ? 21.145 8.211 -30.046 1.00 59.94 169 TRP A CA 1
ATOM 1365 C C . TRP A 1 169 ? 21.122 9.192 -28.874 1.00 59.94 169 TRP A C 1
ATOM 1367 O O . TRP A 1 169 ? 20.353 8.963 -27.952 1.00 59.94 169 TRP A O 1
ATOM 1377 N N . ASP A 1 170 ? 21.852 10.299 -28.956 1.00 59.97 170 ASP A N 1
ATOM 1378 C CA . ASP A 1 170 ? 21.935 11.345 -27.934 1.00 59.97 170 ASP A CA 1
ATOM 1379 C C . ASP A 1 170 ? 20.589 12.064 -27.746 1.00 59.97 170 ASP A C 1
ATOM 1381 O O . ASP A 1 170 ? 20.107 12.237 -26.627 1.00 59.97 170 ASP A O 1
ATOM 1385 N N . ALA A 1 171 ? 19.886 12.353 -28.847 1.00 67.56 171 ALA A N 1
ATOM 1386 C CA . ALA A 1 171 ? 18.530 12.894 -28.812 1.00 67.56 171 ALA A CA 1
ATOM 1387 C C . ALA A 1 171 ? 17.524 11.916 -28.178 1.00 67.56 171 ALA A C 1
ATOM 1389 O O . ALA A 1 171 ? 16.657 12.332 -27.409 1.00 67.56 171 ALA A O 1
ATOM 1390 N N . ARG A 1 172 ? 17.635 10.608 -28.465 1.00 59.81 172 ARG A N 1
ATOM 1391 C CA . ARG A 1 172 ? 16.772 9.586 -27.846 1.00 59.81 172 ARG A CA 1
ATOM 1392 C C . ARG A 1 172 ? 17.141 9.303 -26.395 1.00 59.81 172 ARG A C 1
ATOM 1394 O O . ARG A 1 172 ? 16.237 9.048 -25.611 1.00 59.81 172 ARG A O 1
ATOM 1401 N N . LEU A 1 173 ? 18.423 9.341 -26.038 1.00 54.09 173 LEU A N 1
ATOM 1402 C CA . LEU A 1 173 ? 18.890 9.222 -24.661 1.00 54.09 173 LEU A CA 1
ATOM 1403 C C . LEU A 1 173 ? 18.357 10.399 -23.846 1.00 54.09 173 LEU A C 1
ATOM 1405 O O . LEU A 1 173 ? 17.702 10.164 -22.843 1.00 54.09 173 LEU A O 1
ATOM 1409 N N . SER A 1 174 ? 18.488 11.625 -24.355 1.00 55.28 174 SER A N 1
ATOM 1410 C CA . SER A 1 174 ? 17.907 12.830 -23.750 1.00 55.28 174 SER A CA 1
ATOM 1411 C C . SER A 1 174 ? 16.384 12.720 -23.585 1.00 55.28 174 SER A C 1
ATOM 1413 O O . SER A 1 174 ? 15.836 13.049 -22.536 1.00 55.28 174 SER A O 1
ATOM 1415 N N . GLU A 1 175 ? 15.665 12.209 -24.591 1.00 58.19 175 GLU A N 1
ATOM 1416 C CA . GLU A 1 175 ? 14.217 11.975 -24.497 1.00 58.19 175 GLU A CA 1
ATOM 1417 C C . GLU A 1 175 ? 13.867 10.885 -23.468 1.00 58.19 175 GLU A C 1
ATOM 1419 O O . GLU A 1 175 ? 12.890 11.003 -22.725 1.00 58.19 175 GLU A O 1
ATOM 1424 N N . GLN A 1 176 ? 14.662 9.819 -23.401 1.00 47.81 176 GLN A N 1
ATOM 1425 C CA . GLN A 1 176 ? 14.476 8.724 -22.458 1.00 47.81 176 GLN A CA 1
ATOM 1426 C C . GLN A 1 176 ? 14.828 9.154 -21.029 1.00 47.81 176 GLN A C 1
ATOM 1428 O O . GLN A 1 176 ? 14.113 8.770 -20.112 1.00 47.81 176 GLN A O 1
ATOM 1433 N N . GLU A 1 177 ? 15.844 9.993 -20.835 1.00 48.75 177 GLU A N 1
ATOM 1434 C CA . GLU A 1 177 ? 16.203 10.642 -19.570 1.00 48.75 177 GLU A CA 1
ATOM 1435 C C . GLU A 1 177 ? 15.120 11.619 -19.116 1.00 48.75 177 GLU A C 1
ATOM 1437 O O . GLU A 1 177 ? 14.785 11.641 -17.939 1.00 48.75 177 GLU A O 1
ATOM 1442 N N . LEU A 1 178 ? 14.482 12.348 -20.035 1.00 53.88 178 LEU A N 1
ATOM 1443 C CA . LEU A 1 178 ? 13.306 13.171 -19.731 1.00 53.88 178 LEU A CA 1
ATOM 1444 C C . LEU A 1 178 ? 12.086 12.319 -19.339 1.00 53.88 178 LEU A C 1
ATOM 1446 O O . LEU A 1 178 ? 11.356 12.672 -18.414 1.00 53.88 178 LEU A O 1
ATOM 1450 N N . ARG A 1 179 ? 11.864 11.170 -19.996 1.00 48.59 179 ARG A N 1
ATOM 1451 C CA . ARG A 1 179 ? 10.778 10.229 -19.647 1.00 48.59 179 ARG A CA 1
ATOM 1452 C C . ARG A 1 179 ? 11.043 9.495 -18.325 1.00 48.59 179 ARG A C 1
ATOM 1454 O O . ARG A 1 179 ? 10.120 9.314 -17.534 1.00 48.59 179 ARG A O 1
ATOM 1461 N N . ILE A 1 180 ? 12.286 9.085 -18.071 1.00 44.75 180 ILE A N 1
ATOM 1462 C CA . ILE A 1 180 ? 12.741 8.487 -16.803 1.00 44.75 180 ILE A CA 1
ATOM 1463 C C . ILE A 1 180 ? 12.752 9.548 -15.692 1.00 44.75 180 ILE A C 1
ATOM 1465 O O . ILE A 1 180 ? 12.374 9.253 -14.559 1.00 44.75 180 ILE A O 1
ATOM 1469 N N . GLY A 1 181 ? 13.042 10.804 -16.033 1.00 42.12 181 GLY A N 1
ATOM 1470 C CA . GLY A 1 181 ? 12.936 11.995 -15.186 1.00 42.12 181 GLY A CA 1
ATOM 1471 C C . GLY A 1 181 ? 11.518 12.313 -14.700 1.00 42.12 181 GLY A C 1
ATOM 1472 O O . GLY A 1 181 ? 11.338 13.245 -13.926 1.00 42.12 181 GLY A O 1
ATOM 1473 N N . SER A 1 182 ? 10.515 11.512 -15.080 1.00 42.97 182 SER A N 1
ATOM 1474 C CA . SER A 1 182 ? 9.160 11.546 -14.516 1.00 42.97 182 SER A CA 1
ATOM 1475 C C . SER A 1 182 ? 8.836 10.353 -13.601 1.00 42.97 182 SER A C 1
ATOM 1477 O O . SER A 1 182 ? 7.760 10.326 -13.005 1.00 42.97 182 SER A O 1
ATOM 1479 N N . ILE A 1 183 ? 9.731 9.368 -13.458 1.00 41.97 183 ILE A N 1
ATOM 1480 C CA . ILE A 1 183 ? 9.584 8.271 -12.479 1.00 41.97 183 ILE A CA 1
ATOM 1481 C C . ILE A 1 183 ? 9.977 8.752 -11.067 1.00 41.97 183 ILE A C 1
ATOM 1483 O O . ILE A 1 183 ? 9.479 8.209 -10.080 1.00 41.97 183 ILE A O 1
ATOM 1487 N N . HIS A 1 184 ? 10.781 9.821 -10.992 1.00 40.12 184 HIS A N 1
ATOM 1488 C CA . HIS A 1 184 ? 11.077 10.617 -9.795 1.00 40.12 184 HIS A CA 1
ATOM 1489 C C . HIS A 1 184 ? 10.284 11.933 -9.757 1.00 40.12 184 HIS A C 1
ATOM 1491 O O . HIS A 1 184 ? 10.760 12.933 -9.227 1.00 40.12 184 HIS A O 1
ATOM 1497 N N . ALA A 1 185 ? 9.039 11.940 -10.242 1.00 43.25 185 ALA A N 1
ATOM 1498 C CA . ALA A 1 185 ? 8.069 12.887 -9.700 1.00 43.25 185 ALA A CA 1
ATOM 1499 C C . ALA A 1 185 ? 7.725 12.446 -8.262 1.00 43.25 185 ALA A C 1
ATOM 1501 O O . ALA A 1 185 ? 6.614 12.000 -7.979 1.00 43.25 185 ALA A O 1
ATOM 1502 N N . GLY A 1 186 ? 8.728 12.495 -7.376 1.00 47.31 186 GLY A N 1
ATOM 1503 C CA . GLY A 1 186 ? 8.500 12.693 -5.958 1.00 47.31 186 GLY A CA 1
ATOM 1504 C C . GLY A 1 186 ? 7.650 13.945 -5.823 1.00 47.31 186 GLY A C 1
ATOM 1505 O O . GLY A 1 186 ? 7.741 14.864 -6.644 1.00 47.31 186 GLY A O 1
ATOM 1506 N N . ASP A 1 187 ? 6.732 13.914 -4.871 1.00 46.59 187 ASP A N 1
ATOM 1507 C CA . ASP A 1 187 ? 5.839 15.024 -4.605 1.00 46.59 187 ASP A CA 1
ATOM 1508 C C . ASP A 1 187 ? 6.689 16.287 -4.405 1.00 46.59 187 ASP A C 1
ATOM 1510 O O . ASP A 1 187 ? 7.369 16.443 -3.394 1.00 46.59 187 ASP A O 1
ATOM 1514 N N . THR A 1 188 ? 6.716 17.172 -5.407 1.00 54.28 188 THR A N 1
ATOM 1515 C CA . THR A 1 188 ? 7.602 18.348 -5.431 1.00 54.28 188 THR A CA 1
ATOM 1516 C C . THR A 1 188 ? 7.360 19.292 -4.250 1.00 54.28 188 THR A C 1
ATOM 1518 O O . THR A 1 188 ? 8.184 20.161 -3.975 1.00 54.28 188 THR A O 1
ATOM 1521 N N . LEU A 1 189 ? 6.225 19.126 -3.561 1.00 53.88 189 LEU A N 1
ATOM 1522 C CA . LEU A 1 189 ? 5.901 19.793 -2.306 1.00 53.88 189 LEU A CA 1
ATOM 1523 C C . LEU A 1 189 ? 6.650 19.179 -1.117 1.00 53.88 189 LEU A C 1
ATOM 1525 O O . LEU A 1 189 ? 7.234 19.924 -0.337 1.00 53.88 189 LEU A O 1
ATOM 1529 N N . ASP A 1 190 ? 6.681 17.851 -1.005 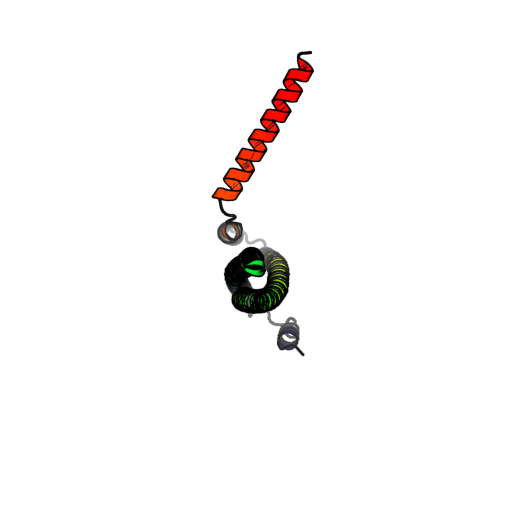1.00 55.62 190 ASP A N 1
ATOM 1530 C CA . ASP A 1 190 ? 7.338 17.132 0.096 1.00 55.62 190 ASP A CA 1
ATOM 1531 C C . ASP A 1 190 ? 8.870 17.250 0.002 1.00 55.62 190 ASP A C 1
ATOM 1533 O O . ASP A 1 190 ? 9.544 17.560 0.983 1.00 55.62 190 ASP A O 1
ATOM 1537 N N . ASP A 1 191 ? 9.422 17.169 -1.216 1.00 54.91 191 ASP A N 1
ATOM 1538 C CA . ASP A 1 191 ? 10.841 17.457 -1.480 1.00 54.91 191 ASP A CA 1
ATOM 1539 C C . ASP A 1 191 ? 11.212 18.925 -1.192 1.00 54.91 191 ASP A C 1
ATOM 1541 O O . ASP A 1 191 ? 12.356 19.228 -0.830 1.00 54.91 191 ASP A O 1
ATOM 1545 N N . GLY A 1 192 ? 10.248 19.841 -1.347 1.00 66.00 192 GLY A N 1
ATOM 1546 C CA . GLY A 1 192 ? 10.376 21.254 -0.994 1.00 66.00 192 GLY A CA 1
ATOM 1547 C C . GLY A 1 192 ? 10.468 21.455 0.518 1.00 66.00 192 GLY A C 1
ATOM 1548 O O . GLY A 1 192 ? 11.442 22.041 0.992 1.00 66.00 192 GLY A O 1
ATOM 1549 N N . PHE A 1 193 ? 9.522 20.894 1.278 1.00 70.25 193 PHE A N 1
ATOM 1550 C CA . PHE A 1 193 ? 9.530 20.954 2.744 1.00 70.25 193 PHE A CA 1
ATOM 1551 C C . PHE A 1 193 ? 10.762 20.265 3.340 1.00 70.25 193 PHE A C 1
ATOM 1553 O O . PHE A 1 193 ? 11.453 20.855 4.168 1.00 70.25 193 PHE A O 1
ATOM 1560 N N . ALA A 1 194 ? 11.131 19.080 2.845 1.00 68.38 194 ALA A N 1
ATOM 1561 C CA . ALA A 1 194 ? 12.311 18.360 3.319 1.00 68.38 194 ALA A CA 1
ATOM 1562 C C . ALA A 1 194 ? 13.629 19.104 3.035 1.00 68.38 194 ALA A C 1
ATOM 1564 O O . ALA A 1 194 ? 14.630 18.876 3.719 1.00 68.38 194 ALA A O 1
ATOM 1565 N N . ARG A 1 195 ? 13.686 19.948 1.995 1.00 69.88 195 ARG A N 1
ATOM 1566 C CA . ARG A 1 195 ? 14.837 20.833 1.738 1.00 69.88 195 ARG A CA 1
ATOM 1567 C C . ARG A 1 195 ? 14.836 22.040 2.669 1.00 69.88 195 ARG A C 1
ATOM 1569 O O . ARG A 1 195 ? 15.888 22.358 3.211 1.00 69.88 195 ARG A O 1
ATOM 1576 N N . GLU A 1 196 ? 13.686 22.673 2.880 1.00 76.12 196 GLU A N 1
ATOM 1577 C CA . GLU A 1 196 ? 13.560 23.827 3.779 1.00 76.12 196 GLU A CA 1
ATOM 1578 C C . GLU A 1 196 ? 13.874 23.469 5.239 1.00 76.12 196 GLU A C 1
ATOM 1580 O O . GLU A 1 196 ? 14.577 24.221 5.915 1.00 76.12 196 GLU A O 1
ATOM 1585 N N . GLU A 1 197 ? 13.428 22.303 5.711 1.00 81.12 197 GLU A N 1
ATOM 1586 C CA . GLU A 1 197 ? 13.723 21.804 7.060 1.00 81.12 197 GLU A CA 1
ATOM 1587 C C . GLU A 1 197 ? 15.216 21.496 7.242 1.00 81.12 197 GLU A C 1
ATOM 1589 O O . GLU A 1 197 ? 15.823 21.952 8.212 1.00 81.12 197 GLU A O 1
ATOM 1594 N N . ARG A 1 198 ? 15.848 20.824 6.266 1.00 73.06 198 ARG A N 1
ATOM 1595 C CA . ARG A 1 198 ? 17.304 20.585 6.273 1.00 73.06 198 ARG A CA 1
ATOM 1596 C C . ARG A 1 198 ? 18.108 21.881 6.241 1.00 73.06 198 ARG A C 1
ATOM 1598 O O . ARG A 1 198 ? 19.090 22.009 6.968 1.00 73.06 198 ARG A O 1
ATOM 1605 N N . ASP A 1 199 ? 17.700 22.856 5.432 1.00 78.75 199 ASP A N 1
ATOM 1606 C CA . ASP A 1 199 ? 18.359 24.163 5.380 1.00 78.75 199 ASP A CA 1
ATOM 1607 C C . ASP A 1 199 ? 18.207 24.927 6.706 1.00 78.75 199 ASP A C 1
ATOM 1609 O O . ASP A 1 199 ? 19.127 25.639 7.118 1.00 78.75 199 ASP A O 1
ATOM 1613 N N . ALA A 1 200 ? 17.071 24.784 7.397 1.00 82.81 200 ALA A N 1
ATOM 1614 C CA . ALA A 1 200 ? 16.857 25.368 8.718 1.00 82.81 200 ALA A CA 1
ATOM 1615 C C . ALA A 1 200 ? 17.734 24.704 9.796 1.00 82.81 200 ALA A C 1
ATOM 1617 O O . ALA A 1 200 ? 18.346 25.417 10.596 1.00 82.81 200 ALA A O 1
ATOM 1618 N N . GLU A 1 201 ? 17.855 23.373 9.783 1.00 79.31 201 GLU A N 1
ATOM 1619 C CA . GLU A 1 201 ? 18.748 22.622 10.677 1.00 79.31 201 GLU A CA 1
ATOM 1620 C C . GLU A 1 201 ? 20.218 22.997 10.455 1.00 79.31 201 GLU A C 1
ATOM 1622 O O . GLU A 1 201 ? 20.912 23.359 11.406 1.00 79.31 201 GLU A O 1
ATOM 1627 N N . LEU A 1 202 ? 20.675 23.027 9.199 1.00 74.56 202 LEU A N 1
ATOM 1628 C CA . LEU A 1 202 ? 22.049 23.403 8.850 1.00 74.56 202 LEU A CA 1
ATOM 1629 C C . LEU A 1 202 ? 22.375 24.853 9.232 1.00 74.56 202 LEU A C 1
ATOM 1631 O O . LEU A 1 202 ? 23.496 25.148 9.647 1.00 74.56 202 LEU A O 1
ATOM 1635 N N . ARG A 1 203 ? 21.411 25.778 9.129 1.00 78.38 203 ARG A N 1
ATOM 1636 C CA . ARG A 1 203 ? 21.585 27.166 9.595 1.00 78.38 203 ARG A CA 1
ATOM 1637 C C . ARG A 1 203 ? 21.675 27.254 11.114 1.00 78.38 203 ARG A C 1
ATOM 1639 O O . ARG A 1 203 ? 22.505 28.010 11.611 1.00 78.38 203 ARG A O 1
ATOM 1646 N N . ALA A 1 204 ? 20.864 26.489 11.843 1.00 81.44 204 ALA A N 1
ATOM 1647 C CA . ALA A 1 204 ? 20.935 26.436 13.301 1.00 81.44 204 ALA A CA 1
ATOM 1648 C C . ALA A 1 204 ? 22.275 25.849 13.782 1.00 81.44 204 ALA A C 1
ATOM 1650 O O . ALA A 1 204 ? 22.874 26.363 14.729 1.00 81.44 204 ALA A O 1
ATOM 1651 N N . GLU A 1 205 ? 22.773 24.822 13.094 1.00 70.62 205 GLU A N 1
ATOM 1652 C CA . GLU A 1 205 ? 24.069 24.199 13.366 1.00 70.62 205 GLU A CA 1
ATOM 1653 C C . GLU A 1 205 ? 25.235 25.149 13.030 1.00 70.62 205 GLU A C 1
ATOM 1655 O O . GLU A 1 205 ? 26.157 25.324 13.830 1.00 70.62 205 GLU A O 1
ATOM 1660 N N . LEU A 1 206 ? 25.154 25.867 11.903 1.00 70.69 206 LEU A N 1
ATOM 1661 C CA . LEU A 1 206 ? 26.120 26.903 11.532 1.00 70.69 206 LEU A CA 1
ATOM 1662 C C . LEU A 1 206 ? 26.139 28.063 12.541 1.00 70.69 206 LEU A C 1
ATOM 1664 O O . LEU A 1 206 ? 27.214 28.528 12.920 1.00 70.69 206 LEU A O 1
ATOM 1668 N N . ASP A 1 207 ? 24.977 28.515 13.013 1.00 77.81 207 ASP A N 1
ATOM 1669 C CA . ASP A 1 207 ? 24.874 29.563 14.033 1.00 77.81 207 ASP A CA 1
ATOM 1670 C C . ASP A 1 207 ? 25.443 29.113 15.384 1.00 77.81 207 ASP A C 1
ATOM 1672 O O . ASP A 1 207 ? 26.076 29.914 16.081 1.00 77.81 207 ASP A O 1
ATOM 1676 N N . ALA A 1 208 ? 25.264 27.843 15.756 1.00 73.50 208 ALA A N 1
ATOM 1677 C CA . ALA A 1 208 ? 25.880 27.269 16.949 1.00 73.50 208 ALA A CA 1
ATOM 1678 C C . ALA A 1 208 ? 27.414 27.270 16.836 1.00 73.50 208 ALA A C 1
ATOM 1680 O O . ALA A 1 208 ? 28.091 27.786 17.729 1.00 73.50 208 ALA A O 1
ATOM 1681 N N . LEU A 1 209 ? 27.959 26.825 15.699 1.00 69.56 209 LEU A N 1
ATOM 1682 C CA . LEU A 1 209 ? 29.402 26.840 15.426 1.00 69.56 209 LEU A CA 1
ATOM 1683 C C . LEU A 1 209 ? 29.983 28.265 15.389 1.00 69.56 209 LEU A C 1
ATOM 1685 O O . LEU A 1 209 ? 31.089 28.516 15.874 1.00 69.56 209 LEU A O 1
ATOM 1689 N N . LEU A 1 210 ? 29.245 29.235 14.841 1.00 69.19 210 LEU A N 1
ATOM 1690 C CA . LEU A 1 210 ? 29.665 30.640 14.804 1.00 69.19 210 LEU A CA 1
ATOM 1691 C C . LEU A 1 210 ? 29.643 31.308 16.187 1.00 69.19 210 LEU A C 1
ATOM 1693 O O . LEU A 1 210 ? 30.422 32.237 16.422 1.00 69.19 210 LEU A O 1
ATOM 1697 N N . ARG A 1 211 ? 28.775 30.855 17.099 1.00 68.50 211 ARG A N 1
ATOM 1698 C CA . ARG A 1 211 ? 28.762 31.291 18.506 1.00 68.50 211 ARG A CA 1
ATOM 1699 C C . ARG A 1 211 ? 29.897 30.660 19.301 1.00 68.50 211 ARG A C 1
ATOM 1701 O O . ARG A 1 211 ? 30.535 31.363 20.076 1.00 68.50 211 ARG A O 1
ATOM 1708 N N . GLU A 1 212 ? 30.195 29.389 19.053 1.00 59.91 212 GLU A N 1
ATOM 1709 C CA . GLU A 1 212 ? 31.313 28.674 19.675 1.00 59.91 212 GLU A CA 1
ATOM 1710 C C . GLU A 1 212 ? 32.673 29.266 19.267 1.00 59.91 212 GLU A C 1
ATOM 1712 O O . GLU A 1 212 ? 33.571 29.384 20.089 1.00 59.91 212 GLU A O 1
ATOM 1717 N N . LYS A 1 213 ? 32.799 29.764 18.029 1.00 53.03 213 LYS A N 1
ATOM 1718 C CA . LYS A 1 213 ? 34.006 30.455 17.535 1.00 53.03 213 LYS A CA 1
ATOM 1719 C C . LYS A 1 213 ? 34.166 31.904 18.035 1.00 53.03 213 LYS A C 1
ATOM 1721 O O . LYS A 1 213 ? 35.208 32.515 17.803 1.00 53.03 213 LYS A O 1
ATOM 1726 N N . LYS A 1 214 ? 33.127 32.490 18.643 1.00 51.81 214 LYS A N 1
ATOM 1727 C CA . LYS A 1 214 ? 33.137 33.859 19.201 1.00 51.81 214 LYS A CA 1
ATOM 1728 C C . LYS A 1 214 ? 33.333 33.899 20.723 1.00 51.81 214 LYS A C 1
ATOM 1730 O O . LYS A 1 214 ? 33.454 35.004 21.255 1.00 51.81 214 LYS A O 1
ATOM 1735 N N . SER A 1 215 ? 33.342 32.745 21.393 1.00 44.66 215 SER A N 1
ATOM 1736 C CA . SER A 1 215 ? 33.771 32.597 22.791 1.00 44.66 215 SER A CA 1
ATOM 1737 C C . SER A 1 215 ? 35.244 32.215 22.879 1.00 44.66 215 SER A C 1
ATOM 1739 O O . SER A 1 215 ? 35.782 32.394 23.994 1.00 44.66 215 SER A O 1
#

Radius of gyration: 31.15 Å; chains: 1; bounding box: 68×58×89 Å

Sequence (215 aa):
MSLLKRLSATLFARIDGVVGEIEDHQAVVETSIDELRRQVARARARLNQMQREEQQLDDRVEKQRQEAERWEERARSCAAEDEARALACLERRRRAQKEAERLKRNLRSCQEAGERLARDIDDSETRLEDLSQRHLEMRARQCGNAARVAGPEPDGGLLREVETCFERWDARLSEQELRIGSIHAGDTLDDGFAREERDAELRAELDALLREKKS